Protein AF-0000000076643188 (afdb_homodimer)

Secondary structure (DSSP, 8-state):
-PPPHHHHHHHHHHHHHHHHHHHHHHHHHHHTT--SSGGGHHHHHHHHHHHHHHHHHHH---HHHHHHHHHHHHHHHHHHHHHHHHHHHHHHHHHHHH-TT--TTTTHHHHHTSSS-TTTTHHHHHHHHHHHHHHTT-GGGS----TT-/-PPPHHHHHHHHHHHHHHHHHHHHHHHHHHHTT--SSGGGHHHHHHHHHHHHHHHHHHH---HHHHHHHHHHHHHHHHHHHHHHHHHHHHHHHHHHHH-TT--TTTTHHHHHTSSS-TTTTHHHHHHHHHHHHHHTT-GGGS----TT-

Nearest PDB structures (foldseek):
  7tmt-assembly1_k  TM=3.843E-01  e=5.011E+00  Saccharomyces cerevisiae
  7uwb-assembly1_c  TM=3.356E-01  e=7.401E+00  Citrus x limon
  1ktm-assembly1_A  TM=2.735E-01  e=9.914E+00  Gallus gallus
  9g2t-assembly1_B  TM=2.954E-01  e=7.048E+00  Mycolicibacterium thermoresistibile ATCC 19527
  7tmt-assembly1_k  TM=3.836E-01  e=4.791E+00  Saccharomyces cerevisiae

pLDDT: mean 94.62, std 9.49, range [40.38, 98.94]

Radius of gyration: 21.75 Å; Cα contacts (8 Å, |Δi|>4): 345; chains: 2; bounding box: 55×72×52 Å

Solvent-accessible surface area (backbone atoms only — not comparable to full-atom values): 15402 Å² total; per-residue (Å²): 129,85,78,53,72,68,48,51,48,50,29,39,46,28,17,50,51,20,19,48,44,22,49,50,48,43,52,51,35,57,46,64,61,54,58,84,48,79,76,42,44,50,64,44,54,48,22,54,52,48,22,52,52,26,50,50,49,50,75,50,86,44,48,71,57,50,52,52,45,48,53,51,28,52,51,38,34,52,49,18,55,49,42,26,48,50,24,34,49,54,20,31,52,51,41,40,69,78,35,73,84,54,48,80,72,64,26,47,62,60,9,58,42,31,87,41,61,43,64,61,36,45,56,47,30,50,25,23,53,37,40,46,55,43,54,56,90,35,68,66,71,50,77,76,74,65,85,78,121,129,85,78,53,71,66,50,50,50,50,29,41,46,29,18,50,50,22,19,47,45,23,49,48,48,44,51,50,34,57,46,65,59,53,57,84,48,78,75,43,43,51,65,44,54,49,22,54,52,47,21,53,51,25,53,51,49,50,73,50,86,43,47,70,58,51,53,51,46,50,54,52,28,51,51,39,34,52,48,18,54,50,43,27,48,50,25,33,49,55,20,30,53,51,42,39,69,76,35,74,85,55,50,79,73,64,26,47,62,60,9,58,40,32,86,42,62,42,64,61,35,46,57,46,30,52,26,22,52,37,40,46,55,41,56,56,90,34,68,67,71,52,76,76,74,65,84,77,121

Sequence (298 aa):
MSISSAEQQLRSFLFGVAAFIFIGTVAELYLLEHFEETRQWIPIILSVAGSTLCTAAWWKPNRTLYWGIRWLMGLIALASLYGMYLHFMGNYEFTLEINPSFSATEAIWPAIKGSYPLLAPGILFLGAILALAATYRHPVMKRQEIPGDMSISSAEQQLRSFLFGVAAFIFIGTVAELYLLEHFEETRQWIPIILSVAGSTLCTAAWWKPNRTLYWGIRWLMGLIALASLYGMYLHFMGNYEFTLEINPSFSATEAIWPAIKGSYPLLAPGILFLGAILALAATYRHPVMKRQEIPGD

Structure (mmCIF, N/CA/C/O backbone):
data_AF-0000000076643188-model_v1
#
loop_
_entity.id
_entity.type
_entity.pdbx_description
1 polymer 'Uncharacterized protein'
#
loop_
_atom_site.group_PDB
_atom_site.id
_atom_site.type_symbol
_atom_site.label_atom_id
_atom_site.label_alt_id
_atom_site.label_comp_id
_atom_site.label_asym_id
_atom_site.label_entity_id
_atom_site.label_seq_id
_atom_site.pdbx_PDB_ins_code
_atom_site.Cartn_x
_atom_site.Cartn_y
_atom_site.Cartn_z
_atom_site.occupancy
_atom_site.B_iso_or_equiv
_atom_site.auth_seq_id
_atom_site.auth_comp_id
_atom_site.auth_asym_id
_atom_site.auth_atom_id
_atom_site.pdbx_PDB_model_num
ATOM 1 N N . MET A 1 1 ? 8.781 28.297 13.336 1 60.47 1 MET A N 1
ATOM 2 C CA . MET A 1 1 ? 7.352 28.234 13.617 1 60.47 1 MET A CA 1
ATOM 3 C C . MET A 1 1 ? 6.957 26.844 14.086 1 60.47 1 MET A C 1
ATOM 5 O O . MET A 1 1 ? 7.402 25.844 13.523 1 60.47 1 MET A O 1
ATOM 9 N N . SER A 1 2 ? 6.172 26.672 15.195 1 81.31 2 SER A N 1
ATOM 10 C CA . SER A 1 2 ? 5.781 25.406 15.789 1 81.31 2 SER A CA 1
ATOM 11 C C . SER A 1 2 ? 4.711 24.703 14.961 1 81.31 2 SER A C 1
ATOM 13 O O . SER A 1 2 ? 3.877 25.359 14.336 1 81.31 2 SER A O 1
ATOM 15 N N . ILE A 1 3 ? 4.84 23.438 14.711 1 84.44 3 ILE A N 1
ATOM 16 C CA . ILE A 1 3 ? 3.836 22.672 13.984 1 84.44 3 ILE A CA 1
ATOM 17 C C . ILE A 1 3 ? 2.619 22.438 14.875 1 84.44 3 ILE A C 1
ATOM 19 O O . ILE A 1 3 ? 2.752 22.297 16.094 1 84.44 3 ILE A O 1
ATOM 23 N N . SER A 1 4 ? 1.397 22.469 14.172 1 87.81 4 SER A N 1
ATOM 24 C CA . SER A 1 4 ? 0.168 22.188 14.906 1 87.81 4 SER A CA 1
ATOM 25 C C . SER A 1 4 ? 0.157 20.75 15.445 1 87.81 4 SER A C 1
ATOM 27 O O . SER A 1 4 ? 0.874 19.891 14.938 1 87.81 4 SER A O 1
ATOM 29 N N . SER A 1 5 ? -0.64 20.516 16.484 1 90.44 5 SER A N 1
ATOM 30 C CA . SER A 1 5 ? -0.793 19.172 17.031 1 90.44 5 SER A CA 1
ATOM 31 C C . SER A 1 5 ? -1.285 18.203 15.969 1 90.44 5 SER A C 1
ATOM 33 O O . SER A 1 5 ? -0.818 17.062 15.898 1 90.44 5 SER A O 1
ATOM 35 N N . ALA A 1 6 ? -2.244 18.594 15.109 1 92 6 ALA A N 1
ATOM 36 C CA . ALA A 1 6 ? -2.775 17.734 14.047 1 92 6 ALA A CA 1
ATOM 37 C C . ALA A 1 6 ? -1.692 17.391 13.031 1 92 6 ALA A C 1
ATOM 39 O O . ALA A 1 6 ? -1.597 16.25 12.586 1 92 6 ALA A O 1
ATOM 40 N N . GLU A 1 7 ? -0.961 18.328 12.695 1 93.25 7 GLU A N 1
ATOM 41 C CA . GLU A 1 7 ? 0.123 18.078 11.75 1 93.25 7 GLU A CA 1
ATOM 42 C C . GLU A 1 7 ? 1.134 17.094 12.32 1 93.25 7 GLU A C 1
ATOM 44 O O . GLU A 1 7 ? 1.573 16.172 11.617 1 93.25 7 GLU A O 1
ATOM 49 N N . GLN A 1 8 ? 1.528 17.344 13.547 1 92.62 8 GLN A N 1
ATOM 50 C CA . GLN A 1 8 ? 2.463 16.422 14.195 1 92.62 8 GLN A CA 1
ATOM 51 C C . GLN A 1 8 ? 1.906 15.008 14.242 1 92.62 8 GLN A C 1
ATOM 53 O O . GLN A 1 8 ? 2.631 14.039 13.992 1 92.62 8 GLN A O 1
ATOM 58 N N . GLN A 1 9 ? 0.675 14.859 14.578 1 94.75 9 GLN A N 1
ATOM 59 C CA . GLN A 1 9 ? 0.03 13.547 14.625 1 94.75 9 GLN A CA 1
ATOM 60 C C . GLN A 1 9 ? -0.007 12.898 13.25 1 94.75 9 GLN A C 1
ATOM 62 O O . GLN A 1 9 ? 0.194 11.688 13.117 1 94.75 9 GLN A O 1
ATOM 67 N N . LEU A 1 10 ? -0.282 13.727 12.289 1 96 10 LEU A N 1
ATOM 68 C CA . LEU A 1 10 ? -0.32 13.219 10.93 1 96 10 LEU A CA 1
ATOM 69 C C . LEU A 1 10 ? 1.049 12.695 10.508 1 96 10 LEU A C 1
ATOM 71 O O . LEU A 1 10 ? 1.154 11.594 9.953 1 96 10 LEU A O 1
ATOM 75 N N . ARG A 1 11 ? 2.049 13.406 10.828 1 96.19 11 ARG A N 1
ATOM 76 C CA . ARG A 1 11 ? 3.4 13 10.469 1 96.19 11 ARG A CA 1
ATOM 77 C C . ARG A 1 11 ? 3.809 11.734 11.227 1 96.19 11 ARG A C 1
ATOM 79 O O . ARG A 1 11 ? 4.391 10.82 10.648 1 96.19 11 ARG A O 1
ATOM 86 N N . SER A 1 12 ? 3.533 11.711 12.523 1 95.94 12 SER A N 1
ATOM 87 C CA . SER A 1 12 ? 3.807 10.508 13.312 1 95.94 12 SER A CA 1
ATOM 88 C C . SER A 1 12 ? 3.037 9.305 12.766 1 95.94 12 SER A C 1
ATOM 90 O O . SER A 1 12 ? 3.576 8.203 12.695 1 95.94 12 SER A O 1
ATOM 92 N N . PHE A 1 13 ? 1.836 9.578 12.367 1 97.5 13 PHE A N 1
ATOM 93 C CA . PHE A 1 13 ? 1.006 8.539 11.766 1 97.5 13 PHE A CA 1
ATOM 94 C C . PHE A 1 13 ? 1.645 8.008 10.484 1 97.5 13 PHE A C 1
ATOM 96 O O . PHE A 1 13 ? 1.689 6.797 10.266 1 97.5 13 PHE A O 1
ATOM 103 N N . LEU A 1 14 ? 2.172 8.852 9.68 1 98.19 14 LEU A N 1
ATOM 104 C CA . LEU A 1 14 ? 2.781 8.461 8.414 1 98.19 14 LEU A CA 1
ATOM 105 C C . LEU A 1 14 ? 4.02 7.602 8.656 1 98.19 14 LEU A C 1
ATOM 107 O O . LEU A 1 14 ? 4.23 6.605 7.957 1 98.19 14 LEU A O 1
ATOM 111 N N . PHE A 1 15 ? 4.805 7.973 9.664 1 98.25 15 PHE A N 1
ATOM 112 C CA . PHE A 1 15 ? 5.938 7.125 10.016 1 98.25 15 PHE A CA 1
ATOM 113 C C . PHE A 1 15 ? 5.465 5.75 10.477 1 98.25 15 PHE A C 1
ATOM 115 O O . PHE A 1 15 ? 6.055 4.73 10.117 1 98.25 15 PHE A O 1
ATOM 122 N N . GLY A 1 16 ? 4.453 5.703 11.266 1 98.12 16 GLY A N 1
ATOM 123 C CA . GLY A 1 16 ? 3.9 4.434 11.719 1 98.12 16 GLY A CA 1
ATOM 124 C C . GLY A 1 16 ? 3.398 3.564 10.578 1 98.12 16 GLY A C 1
ATOM 125 O O . GLY A 1 16 ? 3.676 2.365 10.539 1 98.12 16 GLY A O 1
ATOM 126 N N . VAL A 1 17 ? 2.652 4.195 9.664 1 98.69 17 VAL A N 1
ATOM 127 C CA . VAL A 1 17 ? 2.107 3.465 8.523 1 98.69 17 VAL A CA 1
ATOM 128 C C . VAL A 1 17 ? 3.246 2.932 7.656 1 98.69 17 VAL A C 1
ATOM 130 O O . VAL A 1 17 ? 3.221 1.776 7.23 1 98.69 17 VAL A O 1
ATOM 133 N N . ALA A 1 18 ? 4.242 3.781 7.41 1 98.81 18 ALA A N 1
ATOM 134 C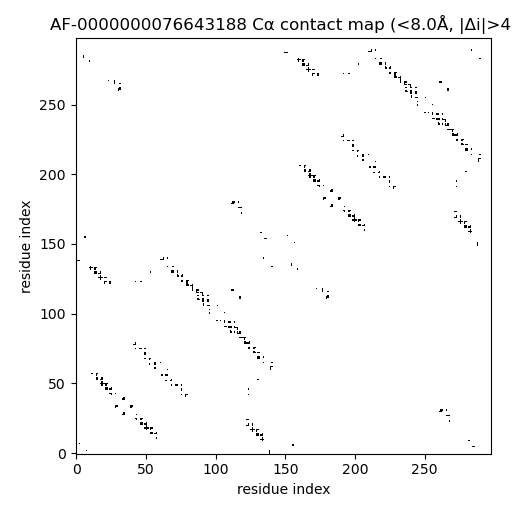 CA . ALA A 1 18 ? 5.387 3.334 6.621 1 98.81 18 ALA A CA 1
ATOM 135 C C . ALA A 1 18 ? 6.078 2.145 7.285 1 98.81 18 ALA A C 1
ATOM 137 O O . ALA A 1 18 ? 6.395 1.155 6.621 1 98.81 18 ALA A O 1
ATOM 138 N N . ALA A 1 19 ? 6.332 2.213 8.594 1 98.69 19 ALA A N 1
ATOM 139 C CA . ALA A 1 19 ? 6.949 1.106 9.312 1 98.69 19 ALA A CA 1
ATOM 140 C C . ALA A 1 19 ? 6.129 -0.172 9.172 1 98.69 19 ALA A C 1
ATOM 142 O O . ALA A 1 19 ? 6.684 -1.248 8.93 1 98.69 19 ALA A O 1
ATOM 143 N N . PHE A 1 20 ? 4.863 -0.037 9.258 1 98.5 20 PHE A N 1
ATOM 144 C CA . PHE A 1 20 ? 3.973 -1.187 9.156 1 98.5 20 PHE A CA 1
ATOM 145 C C . PHE A 1 20 ? 3.994 -1.769 7.75 1 98.5 20 PHE A C 1
ATOM 147 O O . PHE A 1 20 ? 3.957 -2.988 7.578 1 98.5 20 PHE A O 1
ATOM 154 N N . ILE A 1 21 ? 3.977 -0.885 6.746 1 98.81 21 ILE A N 1
ATOM 155 C CA . ILE A 1 21 ? 4.098 -1.335 5.363 1 98.81 21 ILE A CA 1
ATOM 156 C C . ILE A 1 21 ? 5.348 -2.195 5.207 1 98.81 21 ILE A C 1
ATOM 158 O O . ILE A 1 21 ? 5.289 -3.289 4.641 1 98.81 21 ILE A O 1
ATOM 162 N N . PHE A 1 22 ? 6.473 -1.76 5.73 1 98.94 22 PHE A N 1
ATOM 163 C CA . PHE A 1 22 ? 7.734 -2.477 5.59 1 98.94 22 PHE A CA 1
ATOM 164 C C . PHE A 1 22 ? 7.695 -3.797 6.352 1 98.94 22 PHE A C 1
ATOM 166 O O . PHE A 1 22 ? 8.141 -4.828 5.84 1 98.94 22 PHE A O 1
ATOM 173 N N . ILE A 1 23 ? 7.152 -3.801 7.512 1 98.81 23 ILE A N 1
ATOM 174 C CA . ILE A 1 23 ? 7.027 -5.023 8.297 1 98.81 23 ILE A CA 1
ATOM 175 C C . ILE A 1 23 ? 6.105 -6.008 7.578 1 98.81 23 ILE A C 1
ATOM 177 O O . ILE A 1 23 ? 6.426 -7.191 7.453 1 98.81 23 ILE A O 1
ATOM 181 N N . GLY A 1 24 ? 4.949 -5.457 7.129 1 98.12 24 GLY A N 1
ATOM 182 C CA . GLY A 1 24 ? 4.02 -6.297 6.391 1 98.12 24 GLY A CA 1
ATOM 183 C C . GLY A 1 24 ? 4.613 -6.871 5.121 1 98.12 24 GLY A C 1
ATOM 184 O O . GLY A 1 24 ? 4.297 -8 4.734 1 98.12 24 GLY A O 1
ATOM 185 N N . THR A 1 25 ? 5.457 -6.047 4.492 1 98.44 25 THR A N 1
ATOM 186 C CA . THR A 1 25 ? 6.129 -6.527 3.291 1 98.44 25 THR A CA 1
ATOM 187 C C . THR A 1 25 ? 7.027 -7.719 3.611 1 98.44 25 THR A C 1
ATOM 189 O O .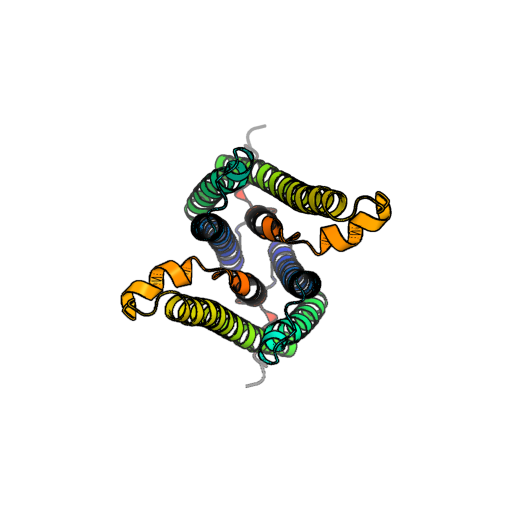 THR A 1 25 ? 6.973 -8.742 2.93 1 98.44 25 THR A O 1
ATOM 192 N N . VAL A 1 26 ? 7.844 -7.648 4.645 1 98.62 26 VAL A N 1
ATOM 193 C CA . VAL A 1 26 ? 8.727 -8.742 5.031 1 98.62 26 VAL A CA 1
ATOM 194 C C . VAL A 1 26 ? 7.898 -9.977 5.375 1 98.62 26 VAL A C 1
ATOM 196 O O . VAL A 1 26 ? 8.227 -11.086 4.953 1 98.62 26 VAL A O 1
ATOM 199 N N . ALA A 1 27 ? 6.824 -9.781 6.125 1 98.06 27 ALA A N 1
ATOM 200 C CA . ALA A 1 27 ? 5.949 -10.891 6.496 1 98.06 27 ALA A CA 1
ATOM 201 C C . ALA A 1 27 ? 5.383 -11.578 5.258 1 98.06 27 ALA A C 1
ATOM 203 O O . ALA A 1 27 ? 5.41 -12.805 5.156 1 98.06 27 ALA A O 1
ATOM 204 N N . GLU A 1 28 ? 4.914 -10.812 4.367 1 97.25 28 GLU A N 1
ATOM 205 C CA . GLU A 1 28 ? 4.32 -11.383 3.164 1 97.25 28 GLU A CA 1
ATOM 206 C C . GLU A 1 28 ? 5.363 -12.117 2.326 1 97.25 28 GLU A C 1
ATOM 208 O O . GLU A 1 28 ? 5.094 -13.188 1.785 1 97.25 28 GLU A O 1
ATOM 213 N N . LEU A 1 29 ? 6.523 -11.539 2.197 1 97.88 29 LEU A N 1
ATOM 214 C CA . LEU A 1 29 ? 7.582 -12.18 1.425 1 97.88 29 LEU A CA 1
ATOM 215 C C . LEU A 1 29 ? 7.996 -13.5 2.061 1 97.88 29 LEU A C 1
ATOM 217 O O . LEU A 1 29 ? 8.273 -14.477 1.356 1 97.88 29 LEU A O 1
ATOM 221 N N . TYR A 1 30 ? 8.055 -13.523 3.344 1 97.12 30 TYR A N 1
ATOM 222 C CA . TYR A 1 30 ? 8.336 -14.758 4.062 1 97.12 30 TYR A CA 1
ATOM 223 C C . TYR A 1 30 ? 7.262 -15.805 3.791 1 97.12 30 TYR A C 1
ATOM 225 O O . TYR A 1 30 ? 7.57 -16.953 3.494 1 97.12 30 TYR A O 1
ATOM 233 N N . LEU A 1 31 ? 5.98 -15.406 3.885 1 96.12 31 LEU A N 1
ATOM 234 C CA . LEU A 1 31 ? 4.867 -16.328 3.688 1 96.12 31 LEU A CA 1
ATOM 235 C C . LEU A 1 31 ? 4.879 -16.891 2.271 1 96.12 31 LEU A C 1
ATOM 237 O O . LEU A 1 31 ? 4.508 -18.047 2.061 1 96.12 31 LEU A O 1
ATOM 241 N N . LEU A 1 32 ? 5.375 -16.094 1.338 1 94.88 32 LEU A N 1
ATOM 242 C CA . LEU A 1 32 ? 5.383 -16.5 -0.062 1 94.88 32 LEU A CA 1
ATOM 243 C C . LEU A 1 32 ? 6.699 -17.188 -0.422 1 94.88 32 LEU A C 1
ATOM 245 O O . LEU A 1 32 ? 6.922 -17.547 -1.58 1 94.88 32 LEU A O 1
ATOM 249 N N . GLU A 1 33 ? 7.609 -17.266 0.57 1 96.12 33 GLU A N 1
ATOM 250 C CA . GLU A 1 33 ? 8.938 -17.844 0.365 1 96.12 33 GLU A CA 1
ATOM 251 C C . GLU A 1 33 ? 9.672 -17.141 -0.77 1 96.12 33 GLU A C 1
ATOM 253 O O . GLU A 1 33 ? 10.312 -17.797 -1.6 1 96.12 33 GLU A O 1
ATOM 258 N N . HIS A 1 34 ? 9.508 -15.859 -0.821 1 95.5 34 HIS A N 1
ATOM 259 C CA . HIS A 1 34 ? 10.109 -15.008 -1.844 1 95.5 34 HIS A CA 1
ATOM 260 C C . HIS A 1 34 ? 11.523 -14.602 -1.457 1 95.5 34 HIS A C 1
ATOM 262 O O . HIS A 1 34 ? 11.812 -13.414 -1.29 1 95.5 34 HIS A O 1
ATOM 268 N N . PHE A 1 35 ? 12.398 -15.609 -1.26 1 96.56 35 PHE A N 1
ATOM 269 C CA . PHE A 1 35 ? 13.773 -15.352 -0.869 1 96.56 35 PHE A CA 1
ATOM 270 C C . PHE A 1 35 ? 14.703 -16.438 -1.405 1 96.56 35 PHE A C 1
ATOM 272 O O . PHE A 1 35 ? 15.797 -16.641 -0.873 1 96.56 35 PHE A O 1
ATOM 279 N N . GLU A 1 36 ? 14.367 -17.109 -2.414 1 96.31 36 GLU A N 1
ATOM 280 C CA . GLU A 1 36 ? 15.125 -18.219 -2.965 1 96.31 36 GLU A CA 1
ATOM 281 C C . GLU A 1 36 ? 16.328 -17.734 -3.768 1 96.31 36 GLU A C 1
ATOM 283 O O . GLU A 1 36 ? 17.375 -18.391 -3.791 1 96.31 36 GLU A O 1
ATOM 288 N N . GLU A 1 37 ? 16.125 -16.594 -4.414 1 96.19 37 GLU A N 1
ATOM 289 C CA . GLU A 1 37 ? 17.203 -16.016 -5.215 1 96.19 37 GLU A CA 1
ATOM 290 C C . GLU A 1 37 ? 17.891 -14.875 -4.477 1 96.19 37 GLU A C 1
ATOM 292 O O . GLU A 1 37 ? 17.266 -14.203 -3.646 1 96.19 37 GLU A O 1
ATOM 297 N N . THR A 1 38 ? 19.109 -14.664 -4.852 1 97.19 38 THR A N 1
ATOM 298 C CA . THR A 1 38 ? 19.938 -13.672 -4.184 1 97.19 38 THR A CA 1
ATOM 299 C C . THR A 1 38 ? 19.312 -12.281 -4.277 1 97.19 38 THR A C 1
ATOM 301 O O . THR A 1 38 ? 19.234 -11.562 -3.281 1 97.19 38 THR A O 1
ATOM 304 N N . ARG A 1 39 ? 18.797 -11.914 -5.449 1 97.62 39 ARG A N 1
ATOM 305 C CA . ARG A 1 39 ? 18.25 -10.578 -5.668 1 97.62 39 ARG A CA 1
ATOM 306 C C . ARG A 1 39 ? 16.969 -10.367 -4.852 1 97.62 39 ARG A C 1
ATOM 308 O O . ARG A 1 39 ? 16.609 -9.234 -4.551 1 97.62 39 ARG A O 1
ATOM 315 N N . GLN A 1 40 ? 16.312 -11.438 -4.418 1 98.38 40 GLN A N 1
ATOM 316 C CA . GLN A 1 40 ? 15.07 -11.359 -3.66 1 98.38 40 GLN A CA 1
ATOM 317 C C . GLN A 1 40 ? 15.336 -10.922 -2.223 1 98.38 40 GLN A C 1
ATOM 319 O O . GLN A 1 40 ? 14.406 -10.539 -1.508 1 98.38 40 GLN A O 1
ATOM 324 N N . TRP A 1 41 ? 16.562 -10.836 -1.825 1 98.56 41 TRP A N 1
ATOM 325 C CA . TRP A 1 41 ? 16.891 -10.391 -0.477 1 98.56 41 TRP A CA 1
ATOM 326 C C . TRP A 1 41 ? 16.938 -8.867 -0.406 1 98.56 41 TRP A C 1
ATOM 328 O O . TRP A 1 41 ? 16.906 -8.289 0.683 1 98.56 41 TRP A O 1
ATOM 338 N N . ILE A 1 42 ? 16.969 -8.195 -1.522 1 98.81 42 ILE A N 1
ATOM 339 C CA . ILE A 1 42 ? 17.047 -6.742 -1.57 1 98.81 42 ILE A CA 1
ATOM 340 C C . ILE A 1 42 ? 15.828 -6.137 -0.878 1 98.81 42 ILE A C 1
ATOM 342 O O . ILE A 1 42 ? 15.969 -5.363 0.072 1 98.81 42 ILE A O 1
ATOM 346 N N . PRO A 1 43 ? 14.594 -6.496 -1.273 1 98.81 43 PRO A N 1
ATOM 347 C CA . PRO A 1 43 ? 13.438 -5.879 -0.619 1 98.81 43 PRO A CA 1
ATOM 348 C C . PRO A 1 43 ? 13.328 -6.25 0.858 1 98.81 43 PRO A C 1
ATOM 350 O O . PRO A 1 43 ? 12.836 -5.457 1.663 1 98.81 43 PRO A O 1
ATOM 353 N N . ILE A 1 44 ? 13.812 -7.379 1.254 1 98.88 44 ILE A N 1
ATOM 354 C CA . ILE A 1 44 ? 13.75 -7.801 2.648 1 98.88 44 ILE A CA 1
ATOM 355 C C . ILE A 1 44 ? 14.68 -6.934 3.49 1 98.88 44 ILE A C 1
ATOM 357 O O . ILE A 1 44 ? 14.258 -6.34 4.488 1 98.88 44 ILE A O 1
ATOM 361 N N . ILE A 1 45 ? 15.898 -6.785 3.035 1 98.94 45 ILE A N 1
ATOM 362 C CA . ILE A 1 45 ? 16.891 -6.016 3.768 1 98.94 45 ILE A CA 1
ATOM 363 C C . ILE A 1 45 ? 16.469 -4.547 3.828 1 98.94 45 ILE A C 1
ATOM 365 O O . ILE A 1 45 ? 16.516 -3.928 4.895 1 98.94 45 ILE A O 1
ATOM 369 N N . LEU A 1 46 ? 16.016 -4.086 2.783 1 98.94 46 LEU A N 1
ATOM 370 C CA . LEU A 1 46 ? 15.625 -2.684 2.727 1 98.94 46 LEU A CA 1
ATOM 371 C C . LEU A 1 46 ? 14.383 -2.436 3.58 1 98.94 46 LEU A C 1
ATOM 373 O O . LEU A 1 46 ? 14.258 -1.378 4.199 1 98.94 46 LEU A O 1
ATOM 377 N N . SER A 1 47 ? 13.5 -3.379 3.592 1 98.94 47 SER A N 1
ATOM 378 C CA . SER A 1 47 ? 12.297 -3.236 4.414 1 98.94 47 SER A CA 1
ATOM 379 C C . SER A 1 47 ? 12.641 -3.258 5.898 1 98.94 47 SER A C 1
ATOM 381 O O . SER A 1 47 ? 12.07 -2.5 6.688 1 98.94 47 SER A O 1
ATOM 383 N N . VAL A 1 48 ? 13.539 -4.145 6.254 1 98.94 48 VAL A N 1
ATOM 384 C CA . VAL A 1 48 ? 13.984 -4.18 7.645 1 98.94 48 VAL A CA 1
ATOM 385 C C . VAL A 1 48 ? 14.625 -2.842 8.016 1 98.94 48 VAL A C 1
ATOM 387 O O . VAL A 1 48 ? 14.289 -2.254 9.047 1 98.94 48 VAL A O 1
ATOM 390 N N . ALA A 1 49 ? 15.461 -2.324 7.207 1 98.88 49 ALA A N 1
ATOM 391 C CA . ALA A 1 49 ? 16.109 -1.034 7.441 1 98.88 49 ALA A CA 1
ATOM 392 C C . ALA A 1 49 ? 15.078 0.094 7.484 1 98.88 49 ALA A C 1
ATOM 394 O O . ALA A 1 49 ? 15.133 0.956 8.367 1 98.88 49 ALA A O 1
ATOM 395 N N . GLY A 1 50 ? 14.133 0.066 6.539 1 98.81 50 GLY A N 1
ATOM 396 C CA . GLY A 1 50 ? 13.102 1.093 6.484 1 98.81 50 GLY A CA 1
ATOM 397 C C . GLY A 1 50 ? 12.219 1.117 7.715 1 98.81 50 GLY A C 1
ATOM 398 O O . GLY A 1 50 ? 11.945 2.184 8.266 1 98.81 50 GLY A O 1
ATOM 399 N N . SER A 1 51 ? 11.797 -0.063 8.102 1 98.81 51 SER A N 1
ATOM 400 C CA . SER A 1 51 ? 10.945 -0.137 9.289 1 98.81 51 SER A CA 1
ATOM 401 C C . SER A 1 51 ? 11.688 0.361 10.523 1 98.81 51 SER A C 1
ATOM 403 O O . SER A 1 51 ? 11.109 1.065 11.359 1 98.81 51 SER A O 1
ATOM 405 N N . THR A 1 52 ? 12.945 0.021 10.656 1 98.19 52 THR A N 1
ATOM 406 C CA . THR A 1 52 ? 13.75 0.426 11.805 1 98.19 52 THR A CA 1
ATOM 407 C C . THR A 1 52 ? 13.898 1.943 11.852 1 98.19 52 THR A C 1
ATOM 409 O O . THR A 1 52 ? 13.648 2.561 12.891 1 98.19 52 THR A O 1
ATOM 412 N N . LEU A 1 53 ? 14.211 2.582 10.75 1 97.94 53 LEU A N 1
ATOM 413 C CA . LEU A 1 53 ? 14.422 4.027 10.719 1 97.94 53 LEU A CA 1
ATOM 414 C C . LEU A 1 53 ? 13.102 4.766 10.938 1 97.94 53 LEU A C 1
ATOM 416 O O . LEU A 1 53 ? 13.07 5.785 11.625 1 97.94 53 LEU A O 1
ATOM 420 N N . CYS A 1 54 ? 12.023 4.27 10.344 1 98 54 CYS A N 1
ATOM 421 C CA . CYS A 1 54 ? 10.727 4.91 10.516 1 98 54 CYS A CA 1
ATOM 422 C C . CYS A 1 54 ? 10.266 4.816 11.969 1 98 54 CYS A C 1
ATOM 424 O O . CYS A 1 54 ? 9.68 5.762 12.5 1 98 54 CYS A O 1
ATOM 426 N N . THR A 1 55 ? 10.547 3.654 12.586 1 97.56 55 THR A N 1
ATOM 427 C CA . THR A 1 55 ? 10.203 3.49 13.992 1 97.56 55 THR A CA 1
ATOM 428 C C . THR A 1 55 ? 11.008 4.449 14.859 1 97.56 55 THR A C 1
ATOM 430 O O . THR A 1 55 ? 10.461 5.082 15.766 1 97.56 55 THR A O 1
ATOM 433 N N . ALA A 1 56 ? 12.266 4.637 14.586 1 95.75 56 ALA A N 1
ATOM 434 C CA . ALA A 1 56 ? 13.102 5.582 15.32 1 95.75 56 ALA A CA 1
ATOM 435 C C . ALA A 1 56 ? 12.594 7.012 15.141 1 95.75 56 ALA A C 1
ATOM 437 O O . ALA A 1 56 ? 12.539 7.781 16.109 1 95.75 56 ALA A O 1
ATOM 438 N N . ALA A 1 57 ? 12.219 7.34 13.914 1 93.81 57 ALA A N 1
ATOM 439 C CA . ALA A 1 57 ? 11.742 8.688 13.609 1 93.81 57 ALA A CA 1
ATOM 440 C C . ALA A 1 57 ? 10.406 8.961 14.289 1 93.81 57 ALA A C 1
ATOM 442 O O . ALA A 1 57 ? 10.102 10.109 14.633 1 93.81 57 ALA A O 1
ATOM 443 N N . TRP A 1 58 ? 9.656 7.875 14.445 1 93.06 58 TRP A N 1
ATOM 444 C CA . TRP A 1 58 ? 8.367 7.984 15.117 1 93.06 58 TRP A CA 1
ATOM 445 C C . TRP A 1 58 ? 8.547 8.469 16.562 1 93.06 58 TRP A C 1
ATOM 447 O O . TRP A 1 58 ? 7.695 9.188 17.094 1 93.06 58 TRP A O 1
ATOM 457 N N . TRP A 1 59 ? 9.68 8.227 17.172 1 90.81 59 TRP A N 1
ATOM 458 C CA . TRP A 1 59 ? 9.898 8.531 18.578 1 90.81 59 TRP A CA 1
ATOM 459 C C . TRP A 1 59 ? 10.484 9.922 18.75 1 90.81 59 TRP A C 1
ATOM 461 O O . TRP A 1 59 ? 10.031 10.695 19.594 1 90.81 59 TRP A O 1
ATOM 471 N N . LYS A 1 60 ? 11.547 10.281 17.984 1 86.06 60 LYS A N 1
ATOM 472 C CA . LYS A 1 60 ? 12.203 11.562 18.203 1 86.06 60 LYS A CA 1
ATOM 473 C C . LYS A 1 60 ? 12.68 12.18 16.891 1 86.06 60 LYS A C 1
ATOM 475 O O . LYS A 1 60 ? 13.656 11.711 16.297 1 86.06 60 LYS A O 1
ATOM 480 N N . PRO A 1 61 ? 12.039 13.273 16.609 1 85.69 61 PRO A N 1
ATOM 481 C CA . PRO A 1 61 ? 12.523 13.977 15.422 1 85.69 61 PRO A CA 1
ATOM 482 C C . PRO A 1 61 ? 13.961 14.477 15.57 1 85.69 61 PRO A C 1
ATOM 484 O O . PRO A 1 61 ? 14.328 15 16.625 1 85.69 61 PRO A O 1
ATOM 487 N N . ASN A 1 62 ? 14.734 14.188 14.672 1 90.25 62 ASN A N 1
ATOM 488 C CA . ASN A 1 62 ? 16.156 14.523 14.594 1 90.25 62 ASN A CA 1
ATOM 489 C C . ASN A 1 62 ? 16.594 14.742 13.148 1 90.25 62 ASN A C 1
ATOM 491 O O . ASN A 1 62 ? 16.25 13.961 12.266 1 90.25 62 ASN A O 1
ATOM 495 N N . ARG A 1 63 ? 17.359 15.828 12.938 1 94 63 ARG A N 1
ATOM 496 C CA . ARG A 1 63 ? 17.75 16.203 11.586 1 94 63 ARG A CA 1
ATOM 497 C C . ARG A 1 63 ? 18.562 15.109 10.922 1 94 63 ARG A C 1
ATOM 499 O O . ARG A 1 63 ? 18.344 14.781 9.758 1 94 63 ARG A O 1
ATOM 506 N N . THR A 1 64 ? 19.562 14.625 11.625 1 94.69 64 THR A N 1
ATOM 507 C CA . THR A 1 64 ? 20.406 13.562 11.078 1 94.69 64 THR A CA 1
ATOM 508 C C . THR A 1 64 ? 19.562 12.336 10.734 1 94.69 64 THR A C 1
ATOM 510 O O . THR A 1 64 ? 19.75 11.727 9.68 1 94.69 64 THR A O 1
ATOM 513 N N . LEU A 1 65 ? 18.672 12.016 11.586 1 95.75 65 LEU A N 1
ATOM 514 C CA . LEU A 1 65 ? 17.766 10.891 11.367 1 95.75 65 LEU A CA 1
ATOM 515 C C . LEU A 1 65 ? 16.906 11.109 10.125 1 95.75 65 LEU A C 1
ATOM 517 O O . LEU A 1 65 ? 16.75 10.211 9.297 1 95.75 65 LEU A O 1
ATOM 521 N N . TYR A 1 66 ? 16.375 12.281 9.875 1 96.88 66 TYR A N 1
ATOM 522 C CA . TYR A 1 66 ? 15.5 12.578 8.742 1 96.88 66 TYR A CA 1
ATOM 523 C C . TYR A 1 66 ? 16.281 12.555 7.43 1 96.88 66 TYR A C 1
ATOM 525 O O . TYR A 1 66 ? 15.75 12.125 6.402 1 96.88 66 TYR A O 1
ATOM 533 N N . TRP A 1 67 ? 17.531 13.016 7.496 1 96.62 67 TRP A N 1
ATOM 534 C CA . TRP A 1 67 ? 18.344 12.883 6.293 1 96.62 67 TRP A CA 1
ATOM 535 C C . TRP A 1 67 ? 18.609 11.414 5.965 1 96.62 67 TRP A C 1
ATOM 537 O O . TRP A 1 67 ? 18.578 11.016 4.797 1 96.62 67 TRP A O 1
ATOM 547 N N . GLY A 1 68 ? 18.922 10.617 6.988 1 97.38 68 GLY A N 1
ATOM 548 C CA . GLY A 1 68 ? 19.047 9.18 6.785 1 97.38 68 GLY A CA 1
ATOM 549 C C . GLY A 1 68 ? 17.797 8.555 6.191 1 97.38 68 GLY A C 1
ATOM 550 O O . GLY A 1 68 ? 17.875 7.727 5.281 1 97.38 68 GLY A O 1
ATOM 551 N N . ILE A 1 69 ? 16.688 8.977 6.664 1 97.88 69 ILE A N 1
ATOM 552 C CA . ILE A 1 69 ? 15.398 8.5 6.164 1 97.88 69 ILE A CA 1
ATOM 553 C C . ILE A 1 69 ? 15.242 8.891 4.695 1 97.88 69 ILE A C 1
ATOM 555 O O . ILE A 1 69 ? 14.883 8.055 3.861 1 97.88 69 ILE A O 1
ATOM 559 N N . ARG A 1 70 ? 15.523 10.07 4.359 1 98.38 70 ARG A N 1
ATOM 560 C CA . ARG A 1 70 ? 15.336 10.539 2.99 1 98.38 70 ARG A CA 1
ATOM 561 C C . ARG A 1 70 ? 16.219 9.758 2.02 1 98.38 70 ARG A C 1
ATOM 563 O O . ARG A 1 70 ? 15.766 9.359 0.944 1 98.38 70 ARG A O 1
ATOM 570 N N . TRP A 1 71 ? 17.453 9.492 2.404 1 98.62 71 TRP A N 1
ATOM 571 C CA . TRP A 1 71 ? 18.359 8.727 1.549 1 98.62 71 TRP A CA 1
ATOM 572 C C . TRP A 1 71 ? 17.906 7.277 1.435 1 98.62 71 TRP A C 1
ATOM 574 O O . TRP A 1 71 ? 17.875 6.715 0.337 1 98.62 71 TRP A O 1
ATOM 584 N N . LEU A 1 72 ? 17.609 6.684 2.541 1 98.88 72 LEU A N 1
ATOM 585 C CA . LEU A 1 72 ? 17.172 5.293 2.514 1 98.88 72 LEU A CA 1
ATOM 586 C C . LEU A 1 72 ? 15.883 5.148 1.716 1 98.88 72 LEU A C 1
ATOM 588 O O . LEU A 1 72 ? 15.719 4.188 0.961 1 98.88 72 LEU A O 1
ATOM 592 N N . MET A 1 73 ? 14.961 6.082 1.864 1 98.94 73 MET A N 1
ATOM 593 C CA . MET A 1 73 ? 13.703 6.008 1.127 1 98.94 73 MET A CA 1
ATOM 594 C C . MET A 1 73 ? 13.938 6.172 -0.37 1 98.94 73 MET A C 1
ATOM 596 O O . MET A 1 73 ? 13.242 5.562 -1.185 1 98.94 73 MET A O 1
ATOM 600 N N . GLY A 1 74 ? 14.891 7.023 -0.714 1 98.88 74 GLY A N 1
ATOM 601 C CA . GLY A 1 74 ? 15.289 7.09 -2.111 1 98.88 74 GLY A CA 1
ATOM 602 C C . GLY A 1 74 ? 15.766 5.758 -2.662 1 98.88 74 GLY A C 1
ATOM 603 O O . GLY A 1 74 ? 15.367 5.355 -3.756 1 98.88 74 GLY A O 1
ATOM 604 N N . LEU A 1 75 ? 16.562 5.098 -1.887 1 98.94 75 LEU A N 1
ATOM 605 C CA . LEU A 1 75 ? 17.078 3.787 -2.275 1 98.94 75 LEU A CA 1
ATOM 606 C C . LEU A 1 75 ? 15.953 2.771 -2.381 1 98.94 75 LEU A C 1
ATOM 608 O O . LEU A 1 75 ? 15.914 1.972 -3.318 1 98.94 75 LEU A O 1
ATOM 612 N N . ILE A 1 76 ? 15.023 2.82 -1.441 1 98.94 76 ILE A N 1
ATOM 613 C CA . ILE A 1 76 ? 13.898 1.892 -1.421 1 98.94 76 ILE A CA 1
ATOM 614 C C . ILE A 1 76 ? 13 2.141 -2.631 1 98.94 76 ILE A C 1
ATOM 616 O O . ILE A 1 76 ? 12.539 1.196 -3.273 1 98.94 76 ILE A O 1
ATOM 620 N N . ALA A 1 77 ? 12.766 3.383 -2.988 1 98.88 77 ALA A N 1
ATOM 621 C CA . ALA A 1 77 ? 11.977 3.703 -4.176 1 98.88 77 ALA A CA 1
ATOM 622 C C . ALA A 1 77 ? 12.633 3.152 -5.438 1 98.88 77 ALA A C 1
ATOM 624 O O . ALA A 1 77 ? 11.969 2.557 -6.285 1 98.88 77 ALA A O 1
ATOM 625 N N . LEU A 1 78 ? 13.938 3.309 -5.555 1 98.81 78 LEU A N 1
ATOM 626 C CA . LEU A 1 78 ? 14.672 2.797 -6.707 1 98.81 78 LEU A CA 1
ATOM 627 C C . LEU A 1 78 ? 14.633 1.273 -6.746 1 98.81 78 LEU A C 1
ATOM 629 O O . LEU A 1 78 ? 14.469 0.679 -7.812 1 98.81 78 LEU A O 1
ATOM 633 N N . ALA A 1 79 ? 14.812 0.671 -5.574 1 98.88 79 ALA A N 1
ATOM 634 C CA . ALA A 1 79 ? 14.742 -0.785 -5.48 1 98.88 79 ALA A CA 1
ATOM 635 C C . ALA A 1 79 ? 13.367 -1.298 -5.887 1 98.88 79 ALA A C 1
ATOM 637 O O . ALA A 1 79 ? 13.242 -2.377 -6.473 1 98.88 79 ALA A O 1
ATOM 638 N N . SER A 1 80 ? 12.359 -0.56 -5.484 1 98.88 80 SER A N 1
ATOM 639 C CA . SER A 1 80 ? 11 -0.931 -5.867 1 98.88 80 SER A CA 1
ATOM 640 C C . SER A 1 80 ? 10.836 -0.939 -7.383 1 98.88 80 SER A C 1
ATOM 642 O O . SER A 1 80 ? 10.258 -1.869 -7.945 1 98.88 80 SER A O 1
ATOM 644 N N . LEU A 1 81 ? 11.305 0.016 -8.125 1 98.62 81 LEU A N 1
ATOM 645 C CA . LEU A 1 81 ? 11.266 0.071 -9.578 1 98.62 81 LEU A CA 1
ATOM 646 C C . LEU A 1 81 ? 12.086 -1.06 -10.188 1 98.62 81 LEU A C 1
ATOM 648 O O . LEU A 1 81 ? 11.68 -1.656 -11.188 1 98.62 81 LEU A O 1
ATOM 652 N N . TYR A 1 82 ? 13.203 -1.322 -9.594 1 98.81 82 TYR A N 1
ATOM 653 C CA . TYR A 1 82 ? 14.023 -2.447 -10.016 1 98.81 82 TYR A CA 1
ATOM 654 C C . TYR A 1 82 ? 13.281 -3.766 -9.852 1 98.81 82 TYR A C 1
ATOM 656 O O . TYR A 1 82 ? 13.352 -4.641 -10.711 1 98.81 82 TYR A O 1
ATOM 664 N N . GLY A 1 83 ? 12.602 -3.887 -8.711 1 98.69 83 GLY A N 1
ATOM 665 C CA . GLY A 1 83 ? 11.781 -5.07 -8.508 1 98.69 83 GLY A CA 1
ATOM 666 C C . GLY A 1 83 ? 10.719 -5.25 -9.578 1 98.69 83 GLY A C 1
ATOM 667 O O . GLY A 1 83 ? 10.492 -6.363 -10.055 1 98.69 83 GLY A O 1
ATOM 668 N N . MET A 1 84 ? 10.031 -4.168 -9.945 1 98.44 84 MET A N 1
ATOM 669 C CA . MET A 1 84 ? 9.039 -4.227 -11.016 1 98.44 84 MET A CA 1
ATOM 670 C C . MET A 1 84 ? 9.688 -4.664 -12.328 1 98.44 84 MET A C 1
ATOM 672 O O . MET A 1 84 ? 9.094 -5.438 -13.086 1 98.44 84 MET A O 1
ATOM 676 N N . TYR A 1 85 ? 10.828 -4.172 -12.578 1 98.62 85 TYR A N 1
ATOM 677 C CA . TYR A 1 85 ? 11.586 -4.559 -13.766 1 98.62 85 TYR A CA 1
ATOM 678 C C . TYR A 1 85 ? 11.891 -6.055 -13.75 1 98.62 85 TYR A C 1
ATOM 680 O O . TYR A 1 85 ? 11.727 -6.738 -14.758 1 98.62 85 TYR A O 1
ATOM 688 N N . LEU A 1 86 ? 12.359 -6.582 -12.633 1 98.5 86 LEU A N 1
ATOM 689 C CA . LEU A 1 86 ? 12.695 -8 -12.523 1 98.5 86 LEU A CA 1
ATOM 690 C C . LEU A 1 86 ? 11.445 -8.859 -12.695 1 98.5 86 LEU A C 1
ATOM 692 O O . LEU A 1 86 ? 11.5 -9.93 -13.305 1 98.5 86 LEU A O 1
ATOM 696 N N . HIS A 1 87 ? 10.375 -8.391 -12.086 1 98.44 87 HIS A N 1
ATOM 697 C CA . HIS A 1 87 ? 9.117 -9.102 -12.266 1 98.44 87 HIS A CA 1
ATOM 698 C C . HIS A 1 87 ? 8.719 -9.156 -13.742 1 98.44 87 HIS A C 1
ATOM 700 O O . HIS A 1 87 ? 8.359 -10.219 -14.25 1 98.44 87 HIS A O 1
ATOM 706 N N . PHE A 1 88 ? 8.766 -8.008 -14.383 1 98.44 88 PHE A N 1
ATOM 707 C CA . PHE A 1 88 ? 8.469 -7.953 -15.812 1 98.44 88 PHE A CA 1
ATOM 708 C C . PHE A 1 88 ? 9.398 -8.875 -16.594 1 98.44 88 PHE A C 1
ATOM 710 O O . PHE A 1 88 ? 8.938 -9.688 -17.406 1 98.44 88 PHE A O 1
ATOM 717 N N . MET A 1 89 ? 10.664 -8.805 -16.391 1 98.25 89 MET A N 1
ATOM 718 C CA . MET A 1 89 ? 11.656 -9.555 -17.156 1 98.25 89 MET A CA 1
ATOM 719 C C . MET A 1 89 ? 11.516 -11.055 -16.906 1 98.25 89 MET A C 1
ATOM 721 O O . MET A 1 89 ? 11.719 -11.859 -17.812 1 98.25 89 MET A O 1
ATOM 725 N N . GLY A 1 90 ? 11.273 -11.352 -15.648 1 97.81 90 GLY A N 1
ATOM 726 C CA . GLY A 1 90 ? 11 -12.75 -15.375 1 97.81 90 GLY A CA 1
ATOM 727 C C . GLY A 1 90 ? 9.836 -13.305 -16.188 1 97.81 90 GLY A C 1
ATOM 728 O O . GLY A 1 90 ? 9.938 -14.391 -16.766 1 97.81 90 GLY A O 1
ATOM 729 N N . ASN A 1 91 ? 8.773 -12.562 -16.25 1 98.25 91 ASN A N 1
ATOM 730 C CA . ASN A 1 91 ? 7.605 -12.945 -17.047 1 98.25 91 ASN A CA 1
ATOM 731 C C . ASN A 1 91 ? 7.91 -12.922 -18.531 1 98.25 91 ASN A C 1
ATOM 733 O O . ASN A 1 91 ? 7.449 -13.789 -19.281 1 98.25 91 ASN A O 1
ATOM 737 N N . TYR A 1 92 ? 8.625 -11.898 -18.953 1 98.5 92 TYR A N 1
ATOM 738 C CA . TYR A 1 92 ? 8.969 -11.695 -20.359 1 98.5 92 TYR A CA 1
ATOM 739 C C . TYR A 1 92 ? 9.781 -12.859 -20.906 1 98.5 92 TYR A C 1
ATOM 741 O O . TYR A 1 92 ? 9.469 -13.414 -21.953 1 98.5 92 TYR A O 1
ATOM 749 N N . GLU A 1 93 ? 10.789 -13.297 -20.203 1 98.06 93 GLU A N 1
ATOM 750 C CA . GLU A 1 93 ? 11.641 -14.422 -20.594 1 98.06 93 GLU A CA 1
ATOM 751 C C . GLU A 1 93 ? 10.844 -15.727 -20.609 1 98.06 93 GLU A C 1
ATOM 753 O O . GLU A 1 93 ? 11.008 -16.531 -21.531 1 98.06 93 GLU A O 1
ATOM 758 N N . PHE A 1 94 ? 10.102 -15.938 -19.641 1 97.38 94 PHE A N 1
ATOM 759 C CA . PHE A 1 94 ? 9.266 -17.125 -19.594 1 97.38 94 PHE A CA 1
ATOM 760 C C . PHE A 1 94 ? 8.32 -17.172 -20.797 1 97.38 94 PHE A C 1
ATOM 762 O O . PHE A 1 94 ? 8.125 -18.219 -21.406 1 97.38 94 PHE A O 1
ATOM 769 N N . THR A 1 95 ? 7.676 -15.953 -21.062 1 98.19 95 THR A N 1
ATOM 770 C CA . THR A 1 95 ? 6.754 -15.852 -22.188 1 98.19 95 THR A CA 1
ATOM 771 C C . THR A 1 95 ? 7.445 -16.25 -23.484 1 98.19 95 THR A C 1
ATOM 773 O O . THR A 1 95 ? 6.879 -17 -24.297 1 98.19 95 THR A O 1
ATOM 776 N N . LEU A 1 96 ? 8.625 -15.82 -23.688 1 98.12 96 LEU A N 1
ATOM 777 C CA . LEU A 1 96 ? 9.367 -16.141 -24.891 1 98.12 96 LEU A CA 1
ATOM 778 C C . LEU A 1 96 ? 9.766 -17.625 -24.906 1 98.12 96 LEU A C 1
ATOM 780 O O . LEU A 1 96 ? 9.82 -18.234 -25.984 1 98.12 96 LEU A O 1
ATOM 784 N N . GLU A 1 97 ? 10.023 -18.156 -23.844 1 98.12 97 GLU A N 1
ATOM 785 C CA . GLU A 1 97 ? 10.383 -19.578 -23.734 1 98.12 97 GLU A CA 1
ATOM 786 C C . GLU A 1 97 ? 9.227 -20.469 -24.172 1 98.12 97 GLU A C 1
ATOM 788 O O . GLU A 1 97 ? 9.438 -21.453 -24.891 1 98.12 97 GLU A O 1
ATOM 793 N N . ILE A 1 98 ? 8.039 -20.078 -23.828 1 97.88 98 ILE A N 1
ATOM 794 C CA . ILE A 1 98 ? 6.914 -20.969 -24.094 1 97.88 98 ILE A CA 1
ATOM 795 C C . ILE A 1 98 ? 6.258 -20.594 -25.422 1 97.88 98 ILE A C 1
ATOM 797 O O . ILE A 1 98 ? 5.426 -21.328 -25.953 1 97.88 98 ILE A O 1
ATOM 801 N N . ASN A 1 99 ? 6.547 -19.406 -25.906 1 97.75 99 ASN A N 1
ATOM 802 C CA . ASN A 1 99 ? 6.102 -18.922 -27.219 1 97.75 99 ASN A CA 1
ATOM 803 C C . ASN A 1 99 ? 7.277 -18.484 -28.078 1 97.75 99 ASN A C 1
ATOM 805 O O . ASN A 1 99 ? 7.445 -17.297 -28.359 1 97.75 99 ASN A O 1
ATOM 809 N N . PRO A 1 100 ? 7.965 -19.422 -28.656 1 96.88 100 PRO A N 1
ATOM 810 C CA . PRO A 1 100 ? 9.203 -19.109 -29.359 1 96.88 100 PRO A CA 1
ATOM 811 C C . PRO A 1 100 ? 8.961 -18.312 -30.656 1 96.88 100 PRO A C 1
ATOM 813 O O . PRO A 1 100 ? 9.891 -17.688 -31.172 1 96.88 100 PRO A O 1
ATOM 816 N N . SER A 1 101 ? 7.828 -18.266 -31.188 1 97.81 101 SER A N 1
ATOM 817 C CA . SER A 1 101 ? 7.535 -17.547 -32.438 1 97.81 101 SER A CA 1
ATOM 818 C C . SER A 1 101 ? 7.211 -16.078 -32.156 1 97.81 101 SER A C 1
ATOM 820 O O . SER A 1 101 ? 7.125 -15.281 -33.094 1 97.81 101 SER A O 1
ATOM 822 N N . PHE A 1 102 ? 6.934 -15.734 -30.875 1 97.81 102 PHE A N 1
ATOM 823 C CA . PHE A 1 102 ? 6.617 -14.359 -30.516 1 97.81 102 PHE A CA 1
ATOM 824 C C . PHE A 1 102 ? 7.773 -13.43 -30.859 1 97.81 102 PHE A C 1
ATOM 826 O O . PHE A 1 102 ? 8.938 -13.766 -30.641 1 97.81 102 PHE A O 1
ATOM 833 N N . SER A 1 103 ? 7.441 -12.305 -31.359 1 98.25 103 SER A N 1
ATOM 834 C CA . SER A 1 103 ? 8.398 -11.203 -31.391 1 98.25 103 SER A CA 1
ATOM 835 C C . SER A 1 103 ? 8.578 -10.602 -30 1 98.25 103 SER A C 1
ATOM 837 O O . SER A 1 103 ? 7.809 -10.898 -29.078 1 98.25 103 SER A O 1
ATOM 839 N N . ALA A 1 104 ? 9.586 -9.82 -29.906 1 97.25 104 ALA A N 1
ATOM 840 C CA . ALA A 1 104 ? 9.828 -9.109 -28.656 1 97.25 104 ALA A CA 1
ATOM 841 C C . ALA A 1 104 ? 8.602 -8.297 -28.234 1 97.25 104 ALA A C 1
ATOM 843 O O . ALA A 1 104 ? 8.227 -8.273 -27.062 1 97.25 104 ALA A O 1
ATOM 844 N N . THR A 1 105 ? 7.922 -7.699 -29.156 1 98.38 105 THR A N 1
ATOM 845 C CA . THR A 1 105 ? 6.766 -6.852 -28.891 1 98.38 105 THR A CA 1
ATOM 846 C C . THR A 1 105 ? 5.551 -7.695 -28.516 1 98.38 105 THR A C 1
ATOM 848 O O . THR A 1 105 ? 4.77 -7.32 -27.641 1 98.38 105 THR A O 1
ATOM 851 N N . GLU A 1 106 ? 5.434 -8.812 -29.094 1 98.38 106 GLU A N 1
ATOM 852 C CA . GLU A 1 106 ? 4.305 -9.703 -28.812 1 98.38 106 GLU A CA 1
ATOM 853 C C . GLU A 1 106 ? 4.363 -10.258 -27.406 1 98.38 106 GLU A C 1
ATOM 855 O O . GLU A 1 106 ? 3.326 -10.547 -26.797 1 98.38 106 GLU A O 1
ATOM 860 N N . ALA A 1 107 ? 5.551 -10.281 -26.875 1 98.38 107 ALA A N 1
ATOM 861 C CA . ALA A 1 107 ? 5.758 -10.883 -25.562 1 98.38 107 ALA A CA 1
ATOM 862 C C . ALA A 1 107 ? 5.453 -9.883 -24.453 1 98.38 107 ALA A C 1
ATOM 864 O O . ALA A 1 107 ? 5.309 -10.266 -23.297 1 98.38 107 ALA A O 1
ATOM 865 N N . ILE A 1 108 ? 5.266 -8.656 -24.734 1 98.5 108 ILE A N 1
ATOM 866 C CA . ILE A 1 108 ? 5.188 -7.602 -23.734 1 98.5 108 ILE A CA 1
ATOM 867 C C . ILE A 1 108 ? 3.883 -7.738 -22.953 1 98.5 108 ILE A C 1
ATOM 869 O O . ILE A 1 108 ? 3.896 -7.797 -21.719 1 98.5 108 ILE A O 1
ATOM 873 N N . TRP A 1 109 ? 2.77 -7.863 -23.594 1 97.94 109 TRP A N 1
ATOM 874 C CA . TRP A 1 109 ? 1.483 -7.871 -22.906 1 97.94 109 TRP A CA 1
ATOM 875 C C . TRP A 1 109 ? 1.32 -9.133 -22.062 1 97.94 109 TRP A C 1
ATOM 877 O O . TRP A 1 109 ? 0.958 -9.07 -20.891 1 97.94 109 TRP A O 1
ATOM 887 N N . PRO A 1 110 ? 1.62 -10.297 -22.656 1 97.62 110 PRO A N 1
ATOM 888 C CA . PRO A 1 110 ? 1.582 -11.5 -21.812 1 97.62 110 PRO A CA 1
ATOM 889 C C . PRO A 1 110 ? 2.527 -11.406 -20.609 1 97.62 110 PRO A C 1
ATOM 891 O O . PRO A 1 110 ? 2.219 -11.93 -19.531 1 97.62 110 PRO A O 1
ATOM 894 N N . ALA A 1 111 ? 3.627 -10.758 -20.812 1 98 111 ALA A N 1
ATOM 895 C CA . ALA A 1 111 ? 4.578 -10.602 -19.703 1 98 111 ALA A CA 1
ATOM 896 C C . ALA A 1 111 ? 4.004 -9.711 -18.609 1 98 111 ALA A C 1
ATOM 898 O O . ALA A 1 111 ? 4.203 -9.984 -17.422 1 98 111 ALA A O 1
ATOM 899 N N . ILE A 1 112 ? 3.295 -8.727 -19 1 98.06 112 ILE A N 1
ATOM 900 C CA . ILE A 1 112 ? 2.686 -7.805 -18.047 1 98.06 112 ILE A CA 1
ATOM 901 C C . ILE A 1 112 ? 1.627 -8.539 -17.219 1 98.06 112 ILE A C 1
ATOM 903 O O . ILE A 1 112 ? 1.471 -8.281 -16.031 1 98.06 112 ILE A O 1
ATOM 907 N N . LYS A 1 113 ? 1.023 -9.492 -17.812 1 97.06 113 LYS A N 1
ATOM 908 C CA . LYS A 1 113 ? -0.048 -10.25 -17.188 1 97.06 113 LYS A CA 1
ATOM 909 C C . LYS A 1 113 ? 0.482 -11.547 -16.578 1 97.06 113 LYS A C 1
ATOM 911 O O . LYS A 1 113 ? -0.297 -12.414 -16.172 1 97.06 113 LYS A O 1
ATOM 916 N N . GLY A 1 114 ? 1.741 -11.703 -16.562 1 95.69 114 GLY A N 1
ATOM 917 C CA . GLY A 1 114 ? 2.352 -12.961 -16.188 1 95.69 114 GLY A CA 1
ATOM 918 C C . GLY A 1 114 ? 2.219 -13.266 -14.703 1 95.69 114 GLY A C 1
ATOM 919 O O . GLY A 1 114 ? 1.505 -12.562 -13.984 1 95.69 114 GLY A O 1
ATOM 920 N N . SER A 1 115 ? 2.9 -14.305 -14.234 1 93 115 SER A N 1
ATOM 921 C CA . SER A 1 115 ? 2.734 -14.867 -12.891 1 93 115 SER A CA 1
ATOM 922 C C . SER A 1 115 ? 3.396 -13.984 -11.836 1 93 115 SER A C 1
ATOM 924 O O . SER A 1 115 ? 2.982 -13.977 -10.68 1 93 115 SER A O 1
ATOM 926 N N . TYR A 1 116 ? 4.449 -13.336 -12.195 1 95.06 116 TYR A N 1
ATOM 927 C CA . TYR A 1 116 ? 5.035 -12.375 -11.266 1 95.06 116 TYR A CA 1
ATOM 928 C C . TYR A 1 116 ? 4.219 -11.086 -11.227 1 95.06 116 TYR A C 1
ATOM 930 O O . TYR A 1 116 ? 4.121 -10.375 -12.234 1 95.06 116 TYR A O 1
ATOM 938 N N . PRO A 1 117 ? 3.588 -10.812 -10.062 1 95 117 PRO A N 1
ATOM 939 C CA . PRO A 1 117 ? 2.744 -9.617 -10.023 1 95 117 PRO A CA 1
ATOM 940 C C . PRO A 1 117 ? 3.531 -8.336 -10.266 1 95 117 PRO A C 1
ATOM 942 O O . PRO A 1 117 ? 4.387 -7.969 -9.453 1 95 117 PRO A O 1
ATOM 945 N N . LEU A 1 118 ? 3.16 -7.672 -11.305 1 96.88 118 LEU A N 1
ATOM 946 C CA . LEU A 1 118 ? 3.967 -6.57 -11.82 1 96.88 118 LEU A CA 1
ATOM 947 C C . LEU A 1 118 ? 4.07 -5.445 -10.789 1 96.88 118 LEU A C 1
ATOM 949 O O . LEU A 1 118 ? 5.148 -4.891 -10.578 1 96.88 118 LEU A O 1
ATOM 953 N N . LEU A 1 119 ? 2.959 -5.164 -10.125 1 97.31 119 LEU A N 1
ATOM 954 C CA . LEU A 1 119 ? 2.928 -3.961 -9.297 1 97.31 119 LEU A CA 1
ATOM 955 C C . LEU A 1 119 ? 3.203 -4.301 -7.836 1 97.31 119 LEU A C 1
ATOM 957 O O . LEU A 1 119 ? 3.281 -3.406 -6.988 1 97.31 119 LEU A O 1
ATOM 961 N N . ALA A 1 120 ? 3.463 -5.539 -7.523 1 96.81 120 ALA A N 1
ATOM 962 C CA . ALA A 1 120 ? 3.666 -5.98 -6.148 1 96.81 120 ALA A CA 1
ATOM 963 C C . ALA A 1 120 ? 4.797 -5.199 -5.48 1 96.81 120 ALA A C 1
ATOM 965 O O . ALA A 1 120 ? 4.641 -4.715 -4.359 1 96.81 120 ALA A O 1
ATOM 966 N N . PRO A 1 121 ? 5.957 -4.941 -6.137 1 98.25 121 PRO A N 1
ATOM 967 C CA . PRO A 1 121 ? 7.043 -4.191 -5.5 1 98.25 121 PRO A CA 1
ATOM 968 C C . PRO A 1 121 ? 6.652 -2.754 -5.164 1 98.25 121 PRO A C 1
ATOM 970 O O . PRO A 1 121 ? 7.32 -2.098 -4.363 1 98.25 121 PRO A O 1
ATOM 973 N N . GLY A 1 122 ? 5.586 -2.336 -5.762 1 98.19 122 GLY A N 1
ATOM 974 C CA . GLY A 1 122 ? 5.133 -0.97 -5.543 1 98.19 122 GLY A CA 1
ATOM 975 C C . GLY A 1 122 ? 4.793 -0.679 -4.094 1 98.19 122 GLY A C 1
ATOM 976 O O . GLY A 1 122 ? 4.754 0.481 -3.68 1 98.19 122 GLY A O 1
ATOM 977 N N . ILE A 1 123 ? 4.543 -1.686 -3.322 1 98.56 123 ILE A N 1
ATOM 978 C CA . ILE A 1 123 ? 4.238 -1.491 -1.909 1 98.56 123 ILE A CA 1
ATOM 979 C C . ILE A 1 123 ? 5.422 -0.823 -1.212 1 98.56 123 ILE A C 1
ATOM 981 O O . ILE A 1 123 ? 5.234 -0.009 -0.304 1 98.56 123 ILE A O 1
ATOM 985 N N . LEU A 1 124 ? 6.633 -1.152 -1.668 1 98.88 124 LEU A N 1
ATOM 986 C CA . LEU A 1 124 ? 7.816 -0.525 -1.086 1 98.88 124 LEU A CA 1
ATOM 987 C C . LEU A 1 124 ? 7.895 0.948 -1.472 1 98.88 124 LEU A C 1
ATOM 989 O O . LEU A 1 124 ? 8.297 1.786 -0.66 1 98.88 124 LEU A O 1
ATOM 993 N N . PHE A 1 125 ? 7.559 1.261 -2.693 1 98.88 125 PHE A N 1
ATOM 994 C CA . PHE A 1 125 ? 7.508 2.648 -3.141 1 98.88 125 PHE A CA 1
ATOM 995 C C . PHE A 1 125 ? 6.527 3.453 -2.295 1 98.88 125 PHE A C 1
ATOM 997 O O . PHE A 1 125 ? 6.828 4.574 -1.886 1 98.88 125 PHE A O 1
ATOM 1004 N N . LEU A 1 126 ? 5.402 2.857 -2.064 1 98.81 126 LEU A N 1
ATOM 1005 C CA . LEU A 1 126 ? 4.387 3.504 -1.243 1 98.81 126 LEU A CA 1
ATOM 1006 C C . LEU A 1 126 ? 4.922 3.799 0.153 1 98.81 126 LEU A C 1
ATOM 1008 O O . LEU A 1 126 ? 4.766 4.91 0.66 1 98.81 126 LEU A O 1
ATOM 1012 N N . GLY A 1 127 ? 5.57 2.82 0.783 1 98.88 127 GLY A N 1
ATOM 1013 C CA . GLY A 1 127 ? 6.184 3.072 2.078 1 98.88 127 GLY A CA 1
ATOM 1014 C C . GLY A 1 127 ? 7.195 4.203 2.051 1 98.88 127 GLY A C 1
ATOM 1015 O O . GLY A 1 127 ? 7.223 5.039 2.953 1 98.88 127 GLY A O 1
ATOM 1016 N N . ALA A 1 128 ? 7.953 4.227 0.996 1 98.94 128 ALA A N 1
ATOM 1017 C CA . ALA A 1 128 ? 9.008 5.23 0.858 1 98.94 128 ALA A CA 1
ATOM 1018 C C . ALA A 1 128 ? 8.414 6.633 0.738 1 98.94 128 ALA A C 1
ATOM 1020 O O . ALA A 1 128 ? 8.844 7.559 1.431 1 98.94 128 ALA A O 1
ATOM 1021 N N . ILE A 1 129 ? 7.406 6.766 -0.067 1 98.81 129 ILE A N 1
ATOM 1022 C CA . ILE A 1 129 ? 6.902 8.109 -0.318 1 98.81 129 ILE A CA 1
ATOM 1023 C C . ILE A 1 129 ? 6.141 8.617 0.907 1 98.81 129 ILE A C 1
ATOM 1025 O O . ILE A 1 129 ? 6.145 9.812 1.197 1 98.81 129 ILE A O 1
ATOM 1029 N N . LEU A 1 130 ? 5.516 7.766 1.663 1 98.81 130 LEU A N 1
ATOM 1030 C CA . LEU A 1 130 ? 4.84 8.188 2.885 1 98.81 130 LEU A CA 1
ATOM 1031 C C . LEU A 1 130 ? 5.848 8.648 3.934 1 98.81 130 LEU A C 1
ATOM 1033 O O . LEU A 1 130 ? 5.617 9.641 4.625 1 98.81 130 LEU A O 1
ATOM 1037 N N . ALA A 1 131 ? 6.934 7.895 4.039 1 98.75 131 ALA A N 1
ATOM 1038 C CA . ALA A 1 131 ? 7.98 8.312 4.969 1 98.75 131 ALA A CA 1
ATOM 1039 C C . ALA A 1 131 ? 8.594 9.641 4.543 1 98.75 131 ALA A C 1
ATOM 1041 O O . ALA A 1 131 ? 8.867 10.5 5.383 1 98.75 131 ALA A O 1
ATOM 1042 N N . LEU A 1 132 ? 8.805 9.852 3.297 1 98.62 132 LEU A N 1
ATOM 1043 C CA . LEU A 1 132 ? 9.312 11.125 2.785 1 98.62 132 LEU A CA 1
ATOM 1044 C C . LEU A 1 132 ? 8.328 12.258 3.066 1 98.62 132 LEU A C 1
ATOM 1046 O O . LEU A 1 132 ? 8.734 13.352 3.449 1 98.62 132 LEU A O 1
ATOM 1050 N N . ALA A 1 133 ? 7.086 11.922 2.916 1 98.25 133 ALA A N 1
ATOM 1051 C CA . ALA A 1 133 ? 6.055 12.922 3.193 1 98.25 133 ALA A CA 1
ATOM 1052 C C . ALA A 1 133 ? 6.09 13.352 4.656 1 98.25 133 ALA A C 1
ATOM 1054 O O . ALA A 1 133 ? 5.863 14.523 4.973 1 98.25 133 ALA A O 1
ATOM 1055 N N . ALA A 1 134 ? 6.367 12.445 5.512 1 97.12 134 ALA A N 1
ATOM 1056 C CA . ALA A 1 134 ? 6.414 12.734 6.941 1 97.12 134 ALA A CA 1
ATOM 1057 C C . ALA A 1 134 ? 7.527 13.727 7.266 1 97.12 134 ALA A C 1
ATOM 1059 O O . ALA A 1 134 ? 7.465 14.438 8.273 1 97.12 134 ALA A O 1
ATOM 1060 N N . THR A 1 135 ? 8.516 13.82 6.41 1 96.38 135 THR A N 1
ATOM 1061 C CA . THR A 1 135 ? 9.648 14.703 6.676 1 96.38 135 THR A CA 1
ATOM 1062 C C . THR A 1 135 ? 9.531 15.984 5.863 1 96.38 135 THR A C 1
ATOM 1064 O O . THR A 1 135 ? 10.336 16.906 6.02 1 96.38 135 THR A O 1
ATOM 1067 N N . TYR A 1 136 ? 8.539 15.992 5.035 1 94.88 136 TYR A N 1
ATOM 1068 C CA . TYR A 1 136 ? 8.383 17.078 4.082 1 94.88 136 TYR A CA 1
ATOM 1069 C C . TYR A 1 136 ? 8.219 18.422 4.801 1 94.88 136 TYR A C 1
ATOM 1071 O O . TYR A 1 136 ? 7.332 18.562 5.645 1 94.88 136 TYR A O 1
ATOM 1079 N N . ARG A 1 137 ? 9.094 19.438 4.633 1 93.88 137 ARG A N 1
ATOM 1080 C CA . ARG A 1 137 ? 9.094 20.781 5.195 1 93.88 137 ARG A CA 1
ATOM 1081 C C . ARG A 1 137 ? 8.961 20.75 6.715 1 93.88 137 ARG A C 1
ATOM 1083 O O . ARG A 1 137 ? 8.312 21.609 7.312 1 93.88 137 ARG A O 1
ATOM 1090 N N . HIS A 1 138 ? 9.484 19.734 7.246 1 93 138 HIS A N 1
ATOM 1091 C CA . HIS A 1 138 ? 9.5 19.641 8.703 1 93 138 HIS A CA 1
ATOM 1092 C C . HIS A 1 138 ? 10.445 20.656 9.312 1 93 138 HIS A C 1
ATOM 1094 O O . HIS A 1 138 ? 11.555 20.875 8.805 1 93 138 HIS A O 1
ATOM 1100 N N . PRO A 1 139 ? 10.117 21.266 10.398 1 90.44 139 PRO A N 1
ATOM 1101 C CA . PRO A 1 139 ? 10.922 22.344 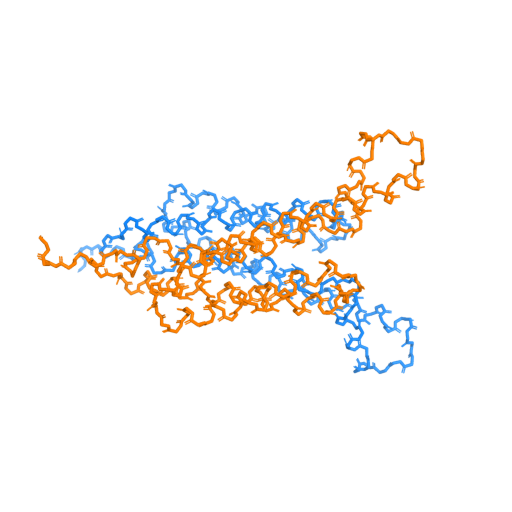10.992 1 90.44 139 PRO A CA 1
ATOM 1102 C C . PRO A 1 139 ? 12.312 21.875 11.43 1 90.44 139 PRO A C 1
ATOM 1104 O O . PRO A 1 139 ? 13.266 22.656 11.422 1 90.44 139 PR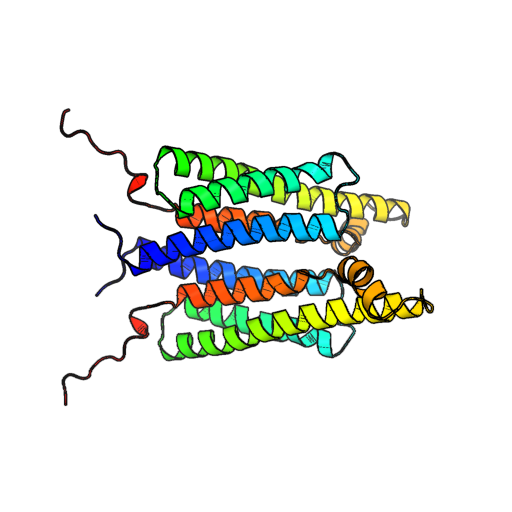O A O 1
ATOM 1107 N N . VAL A 1 140 ? 12.438 20.625 11.703 1 90.38 140 VAL A N 1
ATOM 1108 C CA . VAL A 1 140 ? 13.711 20.094 12.188 1 90.38 140 VAL A CA 1
ATOM 1109 C C . VAL A 1 140 ? 14.742 20.125 11.062 1 90.38 140 VAL A C 1
ATOM 1111 O O . VAL A 1 140 ? 15.945 20.094 11.32 1 90.38 140 VAL A O 1
ATOM 1114 N N . MET A 1 141 ? 14.242 20.156 9.875 1 90.88 141 MET A N 1
ATOM 1115 C CA . MET A 1 141 ? 15.125 20.109 8.711 1 90.88 141 MET A CA 1
ATOM 1116 C C . MET A 1 141 ? 15.672 21.5 8.391 1 90.88 141 MET A C 1
ATOM 1118 O O . MET A 1 141 ? 16.578 21.641 7.562 1 90.88 141 MET A O 1
ATOM 1122 N N . LYS A 1 142 ? 15.125 22.531 9.055 1 87.19 142 LYS A N 1
ATOM 1123 C CA . LYS A 1 142 ? 15.609 23.891 8.836 1 87.19 142 LYS A CA 1
ATOM 1124 C C . LYS A 1 142 ? 16.891 24.141 9.609 1 87.19 142 LYS A C 1
ATOM 1126 O O . LYS A 1 142 ? 17.047 23.688 10.742 1 87.19 142 LYS A O 1
ATOM 1131 N N . ARG A 1 143 ? 17.891 24.562 8.867 1 75.25 143 ARG A N 1
ATOM 1132 C CA . ARG A 1 143 ? 19.172 24.891 9.484 1 75.25 143 ARG A CA 1
ATOM 1133 C C . ARG A 1 143 ? 19.016 25.969 10.547 1 75.25 143 ARG A C 1
ATOM 1135 O O . ARG A 1 143 ? 18.312 26.969 10.328 1 75.25 143 ARG A O 1
ATOM 1142 N N . GLN A 1 144 ? 19.203 25.609 11.75 1 63.44 144 GLN A N 1
ATOM 1143 C CA . GLN A 1 144 ? 19.203 26.609 12.82 1 63.44 144 GLN A CA 1
ATOM 1144 C C . GLN A 1 144 ? 20.203 27.734 12.531 1 63.44 144 GLN A C 1
ATOM 1146 O O . GLN A 1 144 ? 21.375 27.469 12.242 1 63.44 144 GLN A O 1
ATOM 1151 N N . GLU A 1 145 ? 19.766 28.719 11.898 1 57.5 145 GLU A N 1
ATOM 1152 C CA . GLU A 1 145 ? 20.641 29.875 11.781 1 57.5 145 GLU A CA 1
ATOM 1153 C C . GLU A 1 145 ? 21.234 30.266 13.125 1 57.5 145 GLU A C 1
ATOM 1155 O O . GLU A 1 145 ? 20.531 30.312 14.133 1 57.5 145 GLU A O 1
ATOM 1160 N N . ILE A 1 146 ? 22.484 29.891 13.469 1 58.19 146 ILE A N 1
ATOM 1161 C CA . ILE A 1 146 ? 23.188 30.547 14.57 1 58.19 146 ILE A CA 1
ATOM 1162 C C . ILE A 1 146 ? 23.109 32.062 14.422 1 58.19 146 ILE A C 1
ATOM 1164 O O . ILE A 1 146 ? 23.406 32.594 13.359 1 58.19 146 ILE A O 1
ATOM 1168 N N . PRO A 1 147 ? 22.438 32.656 15.344 1 58.72 147 PRO A N 1
ATOM 1169 C CA . PRO A 1 147 ? 22.484 34.125 15.273 1 58.72 147 PRO A CA 1
ATOM 1170 C C . PRO A 1 147 ? 23.906 34.656 15.094 1 58.72 147 PRO A C 1
ATOM 1172 O O . PRO A 1 147 ? 24.094 35.875 14.992 1 58.72 147 PRO A O 1
ATOM 1175 N N . GLY A 1 148 ? 24.859 33.875 15.242 1 51.41 148 GLY A N 1
ATOM 1176 C CA . GLY A 1 148 ? 26.156 34.5 15.414 1 51.41 148 GLY A CA 1
ATOM 1177 C C . GLY A 1 148 ? 26.656 35.156 14.141 1 51.41 148 GLY A C 1
ATOM 1178 O O . GLY A 1 148 ? 27.625 35.938 14.18 1 51.41 148 GLY A O 1
ATOM 1179 N N . ASP A 1 149 ? 26.422 34.781 12.82 1 40.38 149 ASP A N 1
ATOM 1180 C CA . ASP A 1 149 ? 27.234 35.562 11.875 1 40.38 149 ASP A CA 1
ATOM 1181 C C . ASP A 1 149 ? 26.547 36.844 11.484 1 40.38 149 ASP A C 1
ATOM 1183 O O . ASP A 1 149 ? 25.312 36.906 11.367 1 40.38 149 ASP A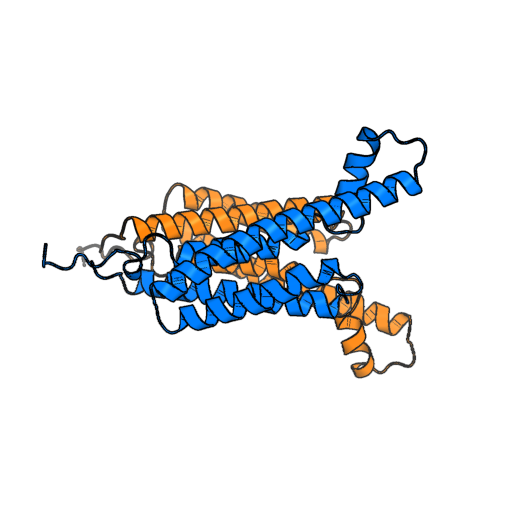 O 1
ATOM 1187 N N . MET B 1 1 ? -9.328 27.891 13.289 1 60.56 1 MET B N 1
ATOM 1188 C CA . MET B 1 1 ? -7.906 28.109 13.07 1 60.56 1 MET B CA 1
ATOM 1189 C C . MET B 1 1 ? -7.492 27.641 11.68 1 60.56 1 MET B C 1
ATOM 1191 O O . MET B 1 1 ? -7.906 26.578 11.227 1 60.56 1 MET B O 1
ATOM 1195 N N . SER B 1 2 ? -6.73 28.438 10.891 1 81.19 2 SER B N 1
ATOM 1196 C CA . SER B 1 2 ? -6.332 28.141 9.523 1 81.19 2 SER B CA 1
ATOM 1197 C C . SER B 1 2 ? -5.238 27.078 9.484 1 81.19 2 SER B C 1
ATOM 1199 O O . SER B 1 2 ? -4.41 27 10.391 1 81.19 2 SER B O 1
ATOM 1201 N N . ILE B 1 3 ? -5.336 26.109 8.625 1 83.88 3 ILE B N 1
ATOM 1202 C CA . ILE B 1 3 ? -4.312 25.078 8.461 1 83.88 3 ILE B CA 1
ATOM 1203 C C . ILE B 1 3 ? -3.102 25.672 7.738 1 83.88 3 ILE B C 1
ATOM 1205 O O . ILE B 1 3 ? -3.25 26.547 6.875 1 83.88 3 ILE B O 1
ATOM 1209 N N . SER B 1 4 ? -1.874 25.172 8.203 1 87.5 4 SER B N 1
ATOM 1210 C CA . SER B 1 4 ? -0.651 25.609 7.539 1 87.5 4 SER B CA 1
ATOM 1211 C C . SER B 1 4 ? -0.6 25.125 6.098 1 87.5 4 SER B C 1
ATOM 1213 O O . SER B 1 4 ? -1.277 24.156 5.742 1 87.5 4 SER B O 1
ATOM 1215 N N . SER B 1 5 ? 0.175 25.828 5.277 1 90.25 5 SER B N 1
ATOM 1216 C CA . SER B 1 5 ? 0.366 25.406 3.895 1 90.25 5 SER B CA 1
ATOM 1217 C C . SER B 1 5 ? 0.91 23.984 3.826 1 90.25 5 SER B C 1
ATOM 1219 O O . SER B 1 5 ? 0.483 23.188 2.986 1 90.25 5 SER B O 1
ATOM 1221 N N . ALA B 1 6 ? 1.873 23.578 4.68 1 91.81 6 ALA B N 1
ATOM 1222 C CA . ALA B 1 6 ? 2.453 22.234 4.707 1 91.81 6 ALA B CA 1
ATOM 1223 C C . ALA B 1 6 ? 1.4 21.188 5.07 1 91.81 6 ALA B C 1
ATOM 1225 O O . ALA B 1 6 ? 1.354 20.109 4.469 1 91.81 6 ALA B O 1
ATOM 1226 N N . GLU B 1 7 ? 0.642 21.516 6.008 1 93.06 7 GLU B N 1
ATOM 1227 C CA . GLU B 1 7 ? -0.415 20.578 6.398 1 93.06 7 GLU B CA 1
ATOM 1228 C C . GLU B 1 7 ? -1.401 20.359 5.258 1 93.06 7 GLU B C 1
ATOM 1230 O O . GLU B 1 7 ? -1.798 19.219 4.988 1 93.06 7 GLU B O 1
ATOM 1235 N N . GLN B 1 8 ? -1.821 21.438 4.66 1 92.44 8 GLN B N 1
ATOM 1236 C CA . GLN B 1 8 ? -2.736 21.328 3.529 1 92.44 8 GLN B CA 1
ATOM 1237 C C . GLN B 1 8 ? -2.131 20.469 2.414 1 92.44 8 GLN B C 1
ATOM 1239 O O . GLN B 1 8 ? -2.818 19.641 1.82 1 92.44 8 GLN B O 1
ATOM 1244 N N . GLN B 1 9 ? -0.901 20.688 2.098 1 94.62 9 GLN B N 1
ATOM 1245 C CA . GLN B 1 9 ? -0.212 19.922 1.068 1 94.62 9 GLN B CA 1
ATOM 1246 C C . GLN B 1 9 ? -0.126 18.438 1.451 1 94.62 9 GLN B C 1
ATOM 1248 O O . GLN B 1 9 ? -0.28 17.562 0.599 1 94.62 9 GLN B O 1
ATOM 1253 N N . LEU B 1 10 ? 0.134 18.25 2.709 1 95.88 10 LEU B N 1
ATOM 1254 C CA . LEU B 1 10 ? 0.213 16.875 3.188 1 95.88 10 LEU B CA 1
ATOM 1255 C C . LEU B 1 10 ? -1.128 16.172 3.031 1 95.88 10 LEU B C 1
ATOM 1257 O O . LEU B 1 10 ? -1.186 15.039 2.539 1 95.88 10 LEU B O 1
ATOM 1261 N N . ARG B 1 11 ? -2.152 16.828 3.357 1 96.12 11 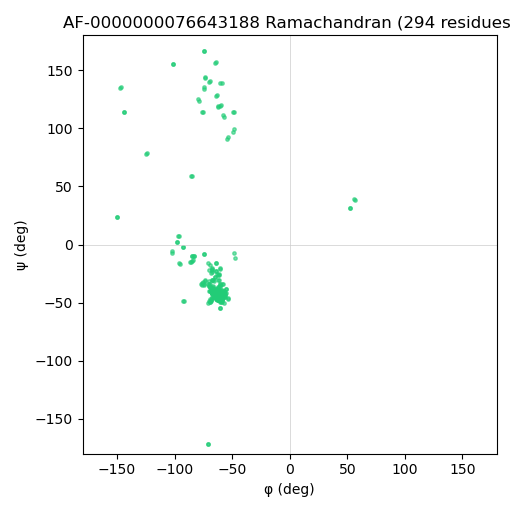ARG B N 1
ATOM 1262 C CA . ARG B 1 11 ? -3.484 16.234 3.244 1 96.12 11 ARG B CA 1
ATOM 1263 C C . ARG B 1 11 ? -3.857 16 1.785 1 96.12 11 ARG B C 1
ATOM 1265 O O . ARG B 1 11 ? -4.395 14.953 1.438 1 96.12 11 ARG B O 1
ATOM 1272 N N . SER B 1 12 ? -3.611 17 0.946 1 95.81 12 SER B N 1
ATOM 1273 C CA . SER B 1 12 ? -3.854 16.828 -0.483 1 95.81 12 SER B CA 1
ATOM 1274 C C . SER B 1 12 ? -3.035 15.672 -1.051 1 95.81 12 SER B C 1
ATOM 1276 O O . SER B 1 12 ? -3.533 14.891 -1.864 1 95.81 12 SER B O 1
ATOM 1278 N N . PHE B 1 13 ? -1.834 15.578 -0.576 1 97.31 13 PHE B N 1
ATOM 1279 C CA . PHE B 1 13 ? -0.956 14.484 -0.978 1 97.31 13 PHE B CA 1
ATOM 1280 C C . PHE B 1 13 ? -1.549 13.141 -0.58 1 97.31 13 PHE B C 1
ATOM 1282 O O . PHE B 1 13 ? -1.548 12.195 -1.373 1 97.31 13 PHE B O 1
ATOM 1289 N N . LEU B 1 14 ? -2.096 13.039 0.581 1 98.12 14 LEU B N 1
ATOM 1290 C CA . LEU B 1 14 ? -2.666 11.789 1.074 1 98.12 14 LEU B CA 1
ATOM 1291 C C . LEU B 1 14 ? -3.875 11.375 0.243 1 98.12 14 LEU B C 1
ATOM 1293 O O . LEU B 1 14 ? -4.039 10.195 -0.082 1 98.12 14 LEU B O 1
ATOM 1297 N N . PHE B 1 15 ? -4.684 12.367 -0.133 1 98.19 15 PHE B N 1
ATOM 1298 C CA . PHE B 1 15 ? -5.793 12.047 -1.025 1 98.19 15 PHE B CA 1
ATOM 1299 C C . PHE B 1 15 ? -5.277 11.547 -2.371 1 98.19 15 PHE B C 1
ATOM 1301 O O . PHE B 1 15 ? -5.82 10.594 -2.932 1 98.19 15 PHE B O 1
ATOM 1308 N N . GLY B 1 16 ? -4.289 12.164 -2.898 1 98 16 GLY B N 1
ATOM 1309 C CA . GLY B 1 16 ? -3.697 11.727 -4.152 1 98 16 GLY B CA 1
ATOM 1310 C C . GLY B 1 16 ? -3.143 10.312 -4.086 1 98 16 GLY B C 1
ATOM 1311 O O . GLY B 1 16 ? -3.375 9.508 -4.992 1 98 16 GLY B O 1
ATOM 1312 N N . VAL B 1 17 ? -2.404 10.031 -2.998 1 98.62 17 VAL B N 1
ATOM 1313 C CA . VAL B 1 17 ? -1.811 8.711 -2.822 1 98.62 17 VAL B CA 1
ATOM 1314 C C . VAL B 1 17 ? -2.914 7.664 -2.697 1 98.62 17 VAL B C 1
ATOM 1316 O O . VAL B 1 17 ? -2.838 6.598 -3.311 1 98.62 17 VAL B O 1
ATOM 1319 N N . ALA B 1 18 ? -3.93 7.98 -1.903 1 98.75 18 ALA B N 1
ATOM 1320 C CA . ALA B 1 18 ? -5.043 7.047 -1.762 1 98.75 18 ALA B CA 1
ATOM 1321 C C . ALA B 1 18 ? -5.703 6.77 -3.109 1 98.75 18 ALA B C 1
ATOM 1323 O O . ALA B 1 18 ? -5.969 5.613 -3.451 1 98.75 18 ALA B O 1
ATOM 1324 N N . ALA B 1 19 ? -5.988 7.805 -3.895 1 98.69 19 ALA B N 1
ATOM 1325 C CA . ALA B 1 19 ? -6.578 7.633 -5.219 1 98.69 19 ALA B CA 1
ATOM 1326 C C . ALA B 1 19 ? -5.707 6.734 -6.098 1 98.69 19 ALA B C 1
ATOM 1328 O O . ALA B 1 19 ? -6.215 5.848 -6.781 1 98.69 19 ALA B O 1
ATOM 1329 N N . PHE B 1 20 ? -4.445 6.945 -6.035 1 98.5 20 PHE B N 1
ATOM 1330 C CA . PHE B 1 20 ? -3.508 6.168 -6.836 1 98.5 20 PHE B CA 1
ATOM 1331 C C . PHE B 1 20 ? -3.49 4.711 -6.387 1 98.5 20 PHE B C 1
ATOM 1333 O O . PHE B 1 20 ? -3.408 3.801 -7.211 1 98.5 20 PHE B O 1
ATOM 1340 N N . ILE B 1 21 ? -3.488 4.496 -5.066 1 98.81 21 ILE B N 1
ATOM 1341 C CA . ILE B 1 21 ? -3.566 3.141 -4.531 1 98.81 21 ILE B CA 1
ATOM 1342 C C . ILE B 1 21 ? -4.781 2.426 -5.113 1 98.81 21 ILE B C 1
ATOM 1344 O O . ILE B 1 21 ? -4.676 1.291 -5.586 1 98.81 21 ILE B O 1
ATOM 1348 N N . PHE B 1 22 ? -5.93 3.072 -5.137 1 98.94 22 PHE B N 1
ATOM 1349 C CA . PHE B 1 22 ? -7.164 2.459 -5.621 1 98.94 22 PHE B CA 1
ATOM 1350 C C . PHE B 1 22 ? -7.09 2.201 -7.121 1 98.94 22 PHE B C 1
ATOM 1352 O O . PHE B 1 22 ? -7.484 1.133 -7.59 1 98.94 22 PHE B O 1
ATOM 1359 N N . ILE B 1 23 ? -6.566 3.109 -7.859 1 98.75 23 ILE B N 1
ATOM 1360 C CA . ILE B 1 23 ? -6.41 2.932 -9.297 1 98.75 23 ILE B CA 1
ATOM 1361 C C . ILE B 1 23 ? -5.438 1.785 -9.57 1 98.75 23 ILE B C 1
ATOM 1363 O O . ILE B 1 23 ? -5.715 0.919 -10.406 1 98.75 23 ILE B O 1
ATOM 1367 N N . GLY B 1 24 ? -4.297 1.826 -8.844 1 98.12 24 GLY B N 1
ATOM 1368 C CA . GLY B 1 24 ? -3.326 0.755 -9 1 98.12 24 GLY B CA 1
ATOM 1369 C C . GLY B 1 24 ? -3.879 -0.609 -8.633 1 98.12 24 GLY B C 1
ATOM 1370 O O . GLY B 1 24 ? -3.516 -1.616 -9.242 1 98.12 24 GLY B O 1
ATOM 1371 N N . THR B 1 25 ? -4.742 -0.589 -7.613 1 98.44 25 THR B N 1
ATOM 1372 C CA . THR B 1 25 ? -5.379 -1.841 -7.223 1 98.44 25 THR B CA 1
ATOM 1373 C C . THR B 1 25 ? -6.238 -2.391 -8.359 1 98.44 25 THR B C 1
ATOM 1375 O O . THR B 1 25 ? -6.133 -3.566 -8.711 1 98.44 25 THR B O 1
ATOM 1378 N N . VAL B 1 26 ? -7.07 -1.584 -8.984 1 98.62 26 VAL B N 1
ATOM 1379 C CA . VAL B 1 26 ? -7.918 -2.02 -10.094 1 98.62 26 VAL B CA 1
ATOM 1380 C C . VAL B 1 26 ? -7.047 -2.516 -11.25 1 98.62 26 VAL B C 1
ATOM 1382 O O . VAL B 1 26 ? -7.32 -3.564 -11.836 1 98.62 26 VAL B O 1
ATOM 1385 N N . ALA B 1 27 ? -6 -1.779 -11.555 1 98.06 27 ALA B N 1
ATOM 1386 C CA . ALA B 1 27 ? -5.09 -2.172 -12.625 1 98.06 27 ALA B CA 1
ATOM 1387 C C . ALA B 1 27 ? -4.477 -3.541 -12.352 1 98.06 27 ALA B C 1
ATOM 1389 O O . ALA B 1 27 ? -4.453 -4.406 -13.227 1 98.06 27 ALA B O 1
ATOM 1390 N N . GLU B 1 28 ? -4.016 -3.713 -11.18 1 97.25 28 GLU B N 1
ATOM 1391 C CA . GLU B 1 28 ? -3.381 -4.98 -10.836 1 97.25 28 GLU B CA 1
ATOM 1392 C C . GLU B 1 28 ? -4.383 -6.133 -10.883 1 97.25 28 GLU B C 1
ATOM 1394 O O . GLU B 1 28 ? -4.059 -7.223 -11.352 1 97.25 28 GLU B O 1
ATOM 1399 N N . LEU B 1 29 ? -5.566 -5.898 -10.375 1 97.94 29 LEU B N 1
ATOM 1400 C CA . LEU B 1 29 ? -6.586 -6.941 -10.391 1 97.94 29 LEU B CA 1
ATOM 1401 C C . LEU B 1 29 ? -6.957 -7.316 -11.82 1 97.94 29 LEU B C 1
ATOM 1403 O O . LEU B 1 29 ? -7.188 -8.492 -12.125 1 97.94 29 LEU B O 1
ATOM 1407 N N . TYR B 1 30 ? -7.035 -6.352 -12.648 1 97.19 30 TYR B N 1
ATOM 1408 C CA . TYR B 1 30 ? -7.281 -6.605 -14.062 1 97.19 30 TYR B CA 1
ATOM 1409 C C . TYR B 1 30 ? -6.16 -7.441 -14.672 1 97.19 30 TYR B C 1
ATOM 1411 O O . TYR B 1 30 ? -6.418 -8.422 -15.375 1 97.19 30 TYR B O 1
ATOM 1419 N N . LEU B 1 31 ? -4.898 -7.062 -14.414 1 96.19 31 LEU B N 1
ATOM 1420 C CA . LEU B 1 31 ? -3.748 -7.762 -14.969 1 96.19 31 LEU B CA 1
ATOM 1421 C C . LEU B 1 31 ? -3.707 -9.211 -14.5 1 96.19 31 LEU B C 1
ATOM 1423 O O . LEU B 1 31 ? -3.285 -10.102 -15.242 1 96.19 31 LEU B O 1
ATOM 1427 N N . LEU B 1 32 ? -4.223 -9.438 -13.305 1 95 32 LEU B N 1
ATOM 1428 C CA . LEU B 1 32 ? -4.188 -10.773 -12.719 1 95 32 LEU B CA 1
ATOM 1429 C C . LEU B 1 32 ? -5.465 -11.539 -13.039 1 95 32 LEU B C 1
ATOM 1431 O O . LEU B 1 32 ? -5.645 -12.672 -12.578 1 95 32 LEU B O 1
ATOM 1435 N N . GLU B 1 33 ? -6.391 -10.867 -13.742 1 96.12 33 GLU B N 1
ATOM 1436 C CA . GLU B 1 33 ? -7.684 -11.445 -14.078 1 96.12 33 GLU B CA 1
ATOM 1437 C C . GLU B 1 33 ? -8.438 -11.891 -12.828 1 96.12 33 GLU B C 1
ATOM 1439 O O . GLU B 1 33 ? -9.039 -12.969 -12.805 1 96.12 33 GLU B O 1
ATOM 1444 N N . HIS B 1 34 ? -8.312 -11.102 -11.805 1 95.56 34 HIS B N 1
ATOM 1445 C CA . HIS B 1 34 ? -8.93 -11.367 -10.508 1 95.56 34 HIS B CA 1
ATOM 1446 C C . HIS B 1 34 ? -10.367 -10.859 -10.477 1 95.56 34 HIS B C 1
ATOM 1448 O O . HIS B 1 34 ? -10.703 -9.984 -9.672 1 95.56 34 HIS B O 1
ATOM 1454 N N . PHE B 1 35 ? -11.203 -11.375 -11.383 1 96.69 35 PHE B N 1
ATOM 1455 C CA . PHE B 1 35 ? -12.602 -10.969 -11.461 1 96.69 35 PHE B CA 1
ATOM 1456 C C . PHE B 1 35 ? -13.469 -12.109 -11.969 1 96.69 35 PHE B C 1
ATOM 1458 O O . PHE B 1 35 ? -14.562 -11.875 -12.492 1 96.69 35 PHE B O 1
ATOM 1465 N N . GLU B 1 36 ? -13.086 -13.297 -11.836 1 96.31 36 GLU B N 1
ATOM 1466 C CA . GLU B 1 36 ? -13.789 -14.469 -12.352 1 96.31 36 GLU B CA 1
ATOM 1467 C C . GLU B 1 36 ? -15 -14.812 -11.492 1 96.31 36 GLU B C 1
ATOM 1469 O O . GLU B 1 36 ? -16.016 -15.273 -12 1 96.31 36 GLU B O 1
ATOM 1474 N N . GLU B 1 37 ? -14.836 -14.578 -10.195 1 96.19 37 GLU B N 1
ATOM 1475 C CA . GLU B 1 37 ? -15.922 -14.867 -9.266 1 96.19 37 GLU B CA 1
ATOM 1476 C C . GLU B 1 37 ? -16.672 -13.586 -8.875 1 96.19 37 GLU B C 1
ATOM 1478 O O . GLU B 1 37 ? -16.094 -12.5 -8.883 1 96.19 37 GLU B O 1
ATOM 1483 N N . THR B 1 38 ? -17.891 -13.781 -8.492 1 97.25 38 THR B N 1
ATOM 1484 C CA . THR B 1 38 ? -18.781 -12.664 -8.18 1 97.25 38 THR B CA 1
ATOM 1485 C C . THR B 1 38 ? -18.203 -11.828 -7.039 1 97.25 38 THR B C 1
ATOM 1487 O O . THR B 1 38 ? -18.172 -10.594 -7.121 1 97.25 38 THR B O 1
ATOM 1490 N N . ARG B 1 39 ? -17.688 -12.469 -6.004 1 97.56 39 ARG B N 1
ATOM 1491 C CA . ARG B 1 39 ? -17.188 -11.766 -4.828 1 97.56 39 ARG B CA 1
ATOM 1492 C C . ARG B 1 39 ? -15.945 -10.953 -5.16 1 97.56 39 ARG B C 1
ATOM 1494 O O . ARG B 1 39 ? -15.625 -9.984 -4.469 1 97.56 39 ARG B O 1
ATOM 1501 N N . GLN B 1 40 ? -15.25 -11.281 -6.238 1 98.44 40 GLN B N 1
ATOM 1502 C CA . GLN B 1 40 ? -14.016 -10.602 -6.633 1 98.44 40 GLN B CA 1
ATOM 1503 C C . GLN B 1 40 ? -14.312 -9.227 -7.227 1 98.44 40 GLN B C 1
ATOM 1505 O O . GLN B 1 40 ? -13.406 -8.398 -7.371 1 98.44 40 GLN B O 1
ATOM 1510 N N . TRP B 1 41 ? -15.562 -8.922 -7.445 1 98.56 41 TRP B N 1
ATOM 1511 C CA . TRP B 1 41 ? -15.93 -7.605 -7.965 1 98.56 41 TRP B CA 1
ATOM 1512 C C . TRP B 1 41 ? -16.031 -6.582 -6.84 1 98.56 41 TRP B C 1
ATOM 1514 O O . TRP B 1 41 ? -16.047 -5.375 -7.09 1 98.56 41 TRP B O 1
ATOM 1524 N N . ILE B 1 42 ? -16.062 -7.02 -5.613 1 98.81 42 ILE B N 1
ATOM 1525 C CA . ILE B 1 42 ? -16.188 -6.129 -4.465 1 98.81 42 ILE B CA 1
ATOM 1526 C C . ILE B 1 42 ? -15.008 -5.168 -4.422 1 98.81 42 ILE B C 1
ATOM 1528 O O . ILE B 1 42 ? -15.195 -3.947 -4.438 1 98.81 42 ILE B O 1
ATOM 1532 N N . PRO B 1 43 ? -13.758 -5.645 -4.422 1 98.88 43 PRO B N 1
ATOM 1533 C CA . PRO B 1 43 ? -12.633 -4.707 -4.348 1 98.88 43 PRO B CA 1
ATOM 1534 C C . PRO B 1 43 ? -12.539 -3.805 -5.578 1 98.88 43 PRO B C 1
ATOM 1536 O O . PRO B 1 43 ? -12.078 -2.662 -5.473 1 98.88 43 PRO B O 1
ATOM 1539 N N . ILE B 1 44 ? -12.984 -4.234 -6.703 1 98.88 44 ILE B N 1
ATOM 1540 C CA . ILE B 1 44 ? -12.938 -3.43 -7.918 1 98.88 44 ILE B CA 1
ATOM 1541 C C . ILE B 1 44 ? -13.914 -2.264 -7.805 1 98.88 44 ILE B C 1
ATOM 1543 O O . ILE B 1 44 ? -13.531 -1.104 -7.98 1 98.88 44 ILE B O 1
ATOM 1547 N N . ILE B 1 45 ? -15.125 -2.564 -7.422 1 98.94 45 ILE B N 1
ATOM 1548 C CA . ILE B 1 45 ? -16.172 -1.549 -7.316 1 98.94 45 ILE B CA 1
ATOM 1549 C C . ILE B 1 45 ? -15.797 -0.55 -6.219 1 98.94 45 ILE B C 1
ATOM 1551 O O . ILE B 1 45 ? -15.891 0.664 -6.422 1 98.94 45 ILE B O 1
ATOM 1555 N N . LEU B 1 46 ? -15.344 -1.045 -5.188 1 98.94 46 LEU B N 1
ATOM 1556 C CA . LEU B 1 46 ? -15 -0.177 -4.066 1 98.94 46 LEU B CA 1
ATOM 1557 C C . LEU B 1 46 ? -13.781 0.68 -4.398 1 98.94 46 LEU B C 1
ATOM 1559 O O . LEU B 1 46 ? -13.695 1.836 -3.977 1 98.94 46 LEU B O 1
ATOM 1563 N N . SER B 1 47 ? -12.852 0.121 -5.117 1 98.94 47 SER B N 1
ATOM 1564 C CA . SER B 1 47 ? -11.68 0.889 -5.516 1 98.94 47 SER B CA 1
ATOM 1565 C C . SER B 1 47 ? -12.047 2.006 -6.484 1 98.94 47 SER B C 1
ATOM 1567 O O . SER B 1 47 ? -11.523 3.115 -6.395 1 98.94 47 SER B O 1
ATOM 1569 N N . VAL B 1 48 ? -12.922 1.683 -7.402 1 98.94 48 VAL B N 1
ATOM 1570 C CA . VAL B 1 48 ? -13.383 2.715 -8.328 1 98.94 48 VAL B CA 1
ATOM 1571 C C . VAL B 1 48 ? -14.078 3.828 -7.547 1 98.94 48 VAL B C 1
ATOM 1573 O O . VAL B 1 48 ? -13.789 5.012 -7.75 1 98.94 48 VAL B O 1
ATOM 1576 N N . ALA B 1 49 ? -14.93 3.504 -6.652 1 98.88 49 ALA B N 1
ATOM 1577 C CA . ALA B 1 49 ? -15.625 4.48 -5.82 1 98.88 49 ALA B CA 1
ATOM 1578 C C . ALA B 1 49 ? -14.641 5.27 -4.961 1 98.88 49 ALA B C 1
ATOM 1580 O O . ALA B 1 49 ? -14.742 6.496 -4.859 1 98.88 49 ALA B O 1
ATOM 1581 N N . GLY B 1 50 ? -13.672 4.562 -4.359 1 98.81 50 GLY B N 1
ATOM 1582 C CA . GLY B 1 50 ? -12.688 5.215 -3.52 1 98.81 50 GLY B CA 1
ATOM 1583 C C . GLY B 1 50 ? -11.828 6.211 -4.273 1 98.81 50 GLY B C 1
ATOM 1584 O O . GLY B 1 50 ? -11.602 7.328 -3.799 1 98.81 50 GLY B O 1
ATOM 1585 N N . SER B 1 51 ? -11.359 5.777 -5.422 1 98.81 51 SER B N 1
ATOM 1586 C CA . SER B 1 51 ? -10.539 6.676 -6.227 1 98.81 51 SER B CA 1
ATOM 1587 C C . SER B 1 51 ? -11.32 7.918 -6.641 1 98.81 51 SER B C 1
ATOM 1589 O O . SER B 1 51 ? -10.789 9.031 -6.621 1 98.81 51 SER B O 1
ATOM 1591 N N . THR B 1 52 ? -12.57 7.754 -7 1 98.12 52 THR B N 1
ATOM 1592 C CA . THR B 1 52 ? -13.414 8.859 -7.434 1 98.12 52 THR B CA 1
ATOM 1593 C C . THR B 1 52 ? -13.609 9.859 -6.301 1 98.12 52 THR B C 1
ATOM 1595 O O . THR B 1 52 ? -13.414 11.062 -6.484 1 98.12 52 THR B O 1
ATOM 1598 N N . LEU B 1 53 ? -13.93 9.398 -5.113 1 97.81 53 LEU B N 1
ATOM 1599 C CA . LEU B 1 53 ? -14.18 10.289 -3.984 1 97.81 53 LEU B CA 1
ATOM 1600 C C . LEU B 1 53 ? -12.898 10.977 -3.535 1 97.81 53 LEU B C 1
ATOM 1602 O O . LEU B 1 53 ? -12.914 12.164 -3.189 1 97.81 53 LEU B O 1
ATOM 1606 N N . CYS B 1 54 ? -11.789 10.25 -3.52 1 97.94 54 CYS B N 1
ATOM 1607 C CA . CYS B 1 54 ? -10.523 10.852 -3.121 1 97.94 54 CYS B CA 1
ATOM 1608 C C . CYS B 1 54 ? -10.086 11.922 -4.113 1 97.94 54 CYS B C 1
ATOM 1610 O O . CYS B 1 54 ? -9.555 12.961 -3.717 1 97.94 54 CYS B O 1
ATOM 1612 N N . THR B 1 55 ? -10.336 11.641 -5.406 1 97.44 55 THR B N 1
ATOM 1613 C CA . THR B 1 55 ? -10.016 12.633 -6.426 1 97.44 55 THR B CA 1
ATOM 1614 C C . THR B 1 55 ? -10.867 13.883 -6.258 1 97.44 55 THR B C 1
ATOM 1616 O O . THR B 1 55 ? -10.367 15.008 -6.348 1 97.44 55 THR B O 1
ATOM 1619 N N . ALA B 1 56 ? -12.133 13.734 -5.949 1 95.56 56 ALA B N 1
ATOM 1620 C CA . ALA B 1 56 ? -13.016 14.867 -5.703 1 95.56 56 ALA B CA 1
ATOM 1621 C C . ALA B 1 56 ? -12.562 15.672 -4.484 1 95.56 56 ALA B C 1
ATOM 1623 O O . ALA B 1 56 ? -12.555 16.906 -4.512 1 95.56 56 ALA B O 1
ATOM 1624 N N . ALA B 1 57 ? -12.18 14.961 -3.441 1 93.5 57 ALA B N 1
ATOM 1625 C CA . ALA B 1 57 ? -11.75 15.602 -2.203 1 93.5 57 ALA B CA 1
ATOM 1626 C C . ALA B 1 57 ? -10.43 16.344 -2.404 1 93.5 57 ALA B C 1
ATOM 1628 O O . ALA B 1 57 ? -10.172 17.344 -1.736 1 93.5 57 ALA B O 1
ATOM 1629 N N . TRP B 1 58 ? -9.648 15.789 -3.326 1 92.62 58 TRP B N 1
ATOM 1630 C CA . TRP B 1 58 ? -8.383 16.422 -3.66 1 92.62 58 TRP B CA 1
ATOM 1631 C C . TRP B 1 58 ? -8.609 17.828 -4.211 1 92.62 58 TRP B C 1
ATOM 1633 O O . TRP B 1 58 ? -7.785 18.734 -4.004 1 92.62 58 TRP B O 1
ATOM 1643 N N . TRP B 1 59 ? -9.734 18.125 -4.781 1 90.31 59 TRP B N 1
ATOM 1644 C CA . TRP B 1 59 ? -10 19.391 -5.453 1 90.31 59 TRP B CA 1
ATOM 1645 C C . TRP B 1 59 ? -10.641 20.391 -4.496 1 90.31 59 TRP B C 1
ATOM 1647 O O . TRP B 1 59 ? -10.227 21.547 -4.426 1 90.31 59 TRP B O 1
ATOM 1657 N N . LYS B 1 60 ? -11.695 19.984 -3.758 1 85.81 60 LYS B N 1
ATOM 1658 C CA . LYS B 1 60 ? -12.398 20.953 -2.924 1 85.81 60 LYS B CA 1
ATOM 1659 C C . LYS B 1 60 ? -12.875 20.312 -1.619 1 85.81 60 LYS B C 1
ATOM 1661 O O . LYS B 1 60 ? -13.82 19.531 -1.614 1 85.81 60 LYS B O 1
ATOM 1666 N N . PRO B 1 61 ? -12.266 20.812 -0.592 1 85.38 61 PRO B N 1
ATOM 1667 C CA . PRO B 1 61 ? -12.742 20.328 0.703 1 85.38 61 PRO B CA 1
ATOM 1668 C C . PRO B 1 61 ? -14.195 20.719 0.984 1 85.38 61 PRO B C 1
ATOM 1670 O O . PRO B 1 61 ? -14.594 21.844 0.729 1 85.38 61 PRO B O 1
ATOM 1673 N N . ASN B 1 62 ? -14.945 19.812 1.305 1 90.06 62 ASN B N 1
ATOM 1674 C CA . ASN B 1 62 ? -16.375 19.938 1.613 1 90.06 62 ASN B CA 1
ATOM 1675 C C . ASN B 1 62 ? -16.797 18.938 2.689 1 90.06 62 ASN B C 1
ATOM 1677 O O . ASN B 1 62 ? -16.391 17.781 2.654 1 90.06 62 ASN B O 1
ATOM 1681 N N . ARG B 1 63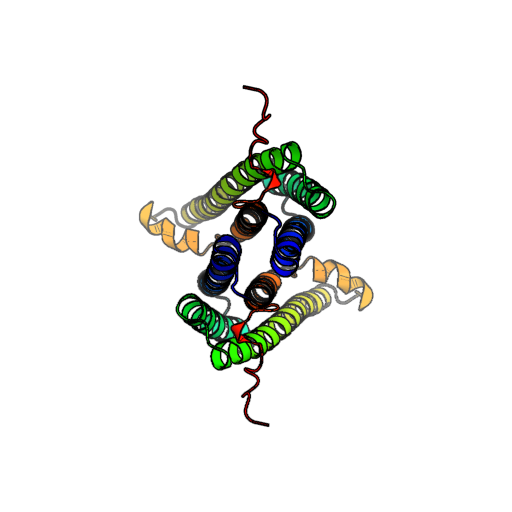 ? -17.578 19.438 3.648 1 93.88 63 ARG B N 1
ATOM 1682 C CA . ARG B 1 63 ? -17.953 18.609 4.801 1 93.88 63 ARG B CA 1
ATOM 1683 C C . ARG B 1 63 ? -18.719 17.375 4.363 1 93.88 63 ARG B C 1
ATOM 1685 O O . ARG B 1 63 ? -18.469 16.281 4.859 1 93.88 63 ARG B O 1
ATOM 1692 N N . THR B 1 64 ? -19.719 17.562 3.523 1 94.5 64 THR B N 1
ATOM 1693 C CA . THR B 1 64 ? -20.5 16.438 3.037 1 94.5 64 THR B CA 1
ATOM 1694 C C . THR B 1 64 ? -19.609 15.43 2.326 1 94.5 64 THR B C 1
ATOM 1696 O O . THR B 1 64 ? -19.75 14.219 2.533 1 94.5 64 THR B O 1
ATOM 1699 N N . LEU B 1 65 ? -18.734 15.914 1.55 1 95.56 65 LEU B N 1
ATOM 1700 C CA . LEU B 1 65 ? -17.781 15.062 0.835 1 95.56 65 LEU B CA 1
ATOM 1701 C C . LEU B 1 65 ? -16.906 14.289 1.812 1 95.56 65 LEU B C 1
ATOM 1703 O O . LEU B 1 65 ? -16.703 13.078 1.646 1 95.56 65 LEU B O 1
ATOM 1707 N N . TYR B 1 66 ? -16.422 14.844 2.883 1 96.75 66 TYR B N 1
ATOM 1708 C CA . TYR B 1 66 ? -15.539 14.203 3.85 1 96.75 66 TYR B CA 1
ATOM 1709 C C . TYR B 1 66 ? -16.281 13.141 4.652 1 96.75 66 TYR B C 1
ATOM 1711 O O . TYR B 1 66 ? -15.719 12.094 4.984 1 96.75 66 TYR B O 1
ATOM 1719 N N . TRP B 1 67 ? -17.547 13.445 4.93 1 96.5 67 TRP B N 1
ATOM 1720 C CA . TRP B 1 67 ? -18.344 12.398 5.582 1 96.5 67 TRP B CA 1
ATOM 1721 C C . TRP B 1 67 ? -18.531 11.203 4.656 1 96.5 67 TRP B C 1
ATOM 1723 O O . TRP B 1 67 ? -18.469 10.055 5.098 1 96.5 67 TRP B O 1
ATOM 1733 N N . GLY B 1 68 ? -18.844 11.477 3.391 1 97.31 68 GLY B N 1
ATOM 1734 C CA . GLY B 1 68 ? -18.906 10.406 2.412 1 97.31 68 GLY B CA 1
ATOM 1735 C C . GLY B 1 68 ? -17.625 9.594 2.332 1 97.31 68 GLY B C 1
ATOM 1736 O O . GLY B 1 68 ? -17.672 8.359 2.275 1 97.31 68 GLY B O 1
ATOM 1737 N N . ILE B 1 69 ? -16.547 10.258 2.375 1 97.81 69 ILE B N 1
ATOM 1738 C CA . ILE B 1 69 ? -15.234 9.617 2.35 1 97.81 69 ILE B CA 1
ATOM 1739 C C . ILE B 1 69 ? -15.07 8.734 3.586 1 97.81 69 ILE B C 1
ATOM 1741 O O . ILE B 1 69 ? -14.672 7.574 3.479 1 97.81 69 ILE B O 1
ATOM 1745 N N . ARG B 1 70 ? -15.375 9.227 4.711 1 98.31 70 ARG B N 1
ATOM 1746 C CA . ARG B 1 70 ? -15.188 8.477 5.949 1 98.31 70 ARG B CA 1
ATOM 1747 C C . ARG B 1 70 ? -16.016 7.199 5.949 1 98.31 70 ARG B C 1
ATOM 1749 O O . ARG B 1 70 ? -15.539 6.133 6.332 1 98.31 70 ARG B O 1
ATOM 1756 N N . TRP B 1 71 ? -17.25 7.285 5.469 1 98.62 71 TRP B N 1
ATOM 1757 C CA . TRP B 1 71 ? -18.125 6.113 5.414 1 98.62 71 TRP B CA 1
ATOM 1758 C C . TRP B 1 71 ? -17.609 5.113 4.375 1 98.62 71 TRP B C 1
ATOM 1760 O O . TRP B 1 71 ? -17.547 3.912 4.645 1 98.62 71 TRP B O 1
ATOM 1770 N N . LEU B 1 72 ? -17.312 5.594 3.219 1 98.88 72 LEU B N 1
ATOM 1771 C CA . LEU B 1 72 ? -16.828 4.699 2.174 1 98.88 72 LEU B CA 1
ATOM 1772 C C . LEU B 1 72 ? -15.523 4.039 2.594 1 98.88 72 LEU B C 1
ATOM 1774 O O . LEU B 1 72 ? -15.312 2.85 2.342 1 98.88 72 LEU B O 1
ATOM 1778 N N . MET B 1 73 ? -14.641 4.777 3.236 1 98.94 73 MET B N 1
ATOM 1779 C CA . MET B 1 73 ? -13.367 4.207 3.672 1 98.94 73 MET B CA 1
ATOM 1780 C C . MET B 1 73 ? -13.586 3.154 4.754 1 98.94 73 MET B C 1
ATOM 1782 O O . MET B 1 73 ? -12.852 2.162 4.812 1 98.94 73 MET B O 1
ATOM 1786 N N . GLY B 1 74 ? -14.562 3.393 5.609 1 98.88 74 GLY B N 1
ATOM 1787 C CA . GLY B 1 74 ? -14.938 2.346 6.547 1 98.88 74 GLY B CA 1
ATOM 1788 C C . GLY B 1 74 ? -15.352 1.057 5.867 1 98.88 74 GLY B C 1
ATOM 1789 O O . GLY B 1 74 ? -14.922 -0.029 6.262 1 98.88 74 GLY B O 1
ATOM 1790 N N . LEU B 1 75 ? -16.141 1.199 4.844 1 98.94 75 LEU B N 1
ATOM 1791 C CA . LEU B 1 75 ? -16.609 0.045 4.078 1 98.94 75 LEU B CA 1
ATOM 1792 C C . LEU B 1 75 ? -15.43 -0.643 3.385 1 98.94 75 LEU B C 1
ATOM 1794 O O . LEU B 1 75 ? -15.352 -1.873 3.367 1 98.94 75 LEU B O 1
ATOM 1798 N N . ILE B 1 76 ? -14.523 0.143 2.834 1 98.94 76 ILE B N 1
ATOM 1799 C CA . ILE B 1 76 ? -13.367 -0.391 2.125 1 98.94 76 ILE B CA 1
ATOM 1800 C C . ILE B 1 76 ? -12.461 -1.13 3.107 1 98.94 76 ILE B C 1
ATOM 1802 O O . ILE B 1 76 ? -11.945 -2.209 2.799 1 98.94 76 ILE B O 1
ATOM 1806 N N . ALA B 1 77 ? -12.266 -0.603 4.297 1 98.88 77 ALA B N 1
ATOM 1807 C CA . ALA B 1 77 ? -11.469 -1.282 5.316 1 98.88 77 ALA B CA 1
ATOM 1808 C C . ALA B 1 77 ? -12.086 -2.629 5.688 1 98.88 77 ALA B C 1
ATOM 1810 O O . ALA B 1 77 ? -11.383 -3.637 5.781 1 98.88 77 ALA B O 1
ATOM 1811 N N . LEU B 1 78 ? -13.391 -2.672 5.855 1 98.81 78 LEU B N 1
ATOM 1812 C CA . LEU B 1 78 ? -14.086 -3.912 6.184 1 98.81 78 LEU B CA 1
ATOM 1813 C C . LEU B 1 78 ? -13.992 -4.91 5.035 1 98.81 78 LEU B C 1
ATOM 1815 O O . LEU B 1 78 ? -13.789 -6.105 5.262 1 98.81 78 LEU B O 1
ATOM 1819 N N . ALA B 1 79 ? -14.164 -4.402 3.822 1 98.88 79 ALA B N 1
ATOM 1820 C CA . ALA B 1 79 ? -14.039 -5.258 2.645 1 98.88 79 ALA B CA 1
ATOM 1821 C C . ALA B 1 79 ? -12.633 -5.848 2.537 1 98.88 79 ALA B C 1
ATOM 1823 O O . ALA B 1 79 ? -12.461 -6.98 2.084 1 98.88 79 ALA B O 1
ATOM 1824 N N . SER B 1 80 ? -11.664 -5.031 2.861 1 98.88 80 SER B N 1
ATOM 1825 C CA . SER B 1 80 ? -10.289 -5.516 2.85 1 98.88 80 SER B CA 1
ATOM 1826 C C . SER B 1 80 ? -10.109 -6.68 3.816 1 98.88 80 SER B C 1
ATOM 1828 O O . SER B 1 80 ? -9.484 -7.688 3.471 1 98.88 80 SER B O 1
ATOM 1830 N N . LEU B 1 81 ? -10.594 -6.652 5.02 1 98.62 81 LEU B N 1
ATOM 1831 C CA . LEU B 1 81 ? -10.539 -7.734 5.996 1 98.62 81 LEU B CA 1
ATOM 1832 C C . LEU B 1 81 ? -11.305 -8.953 5.5 1 98.62 81 LEU B C 1
ATOM 1834 O O . LEU B 1 81 ? -10.867 -10.094 5.688 1 98.62 81 LEU B O 1
ATOM 1838 N N . TYR B 1 82 ? -12.422 -8.703 4.898 1 98.81 82 TYR B N 1
ATOM 1839 C CA . TYR B 1 82 ? -13.195 -9.781 4.293 1 98.81 82 TYR B CA 1
ATOM 1840 C C . TYR B 1 82 ? -12.398 -10.469 3.188 1 98.81 82 TYR B C 1
ATOM 1842 O O . TYR B 1 82 ? -12.422 -11.695 3.07 1 98.81 82 TYR B O 1
ATOM 1850 N N . GLY B 1 83 ? -11.734 -9.648 2.365 1 98.69 83 GLY B N 1
ATOM 1851 C CA . GLY B 1 83 ? -10.875 -10.219 1.342 1 98.69 83 GLY B CA 1
ATOM 1852 C C . GLY B 1 83 ? -9.789 -11.109 1.907 1 98.69 83 GLY B C 1
ATOM 1853 O O . GLY B 1 83 ? -9.516 -12.188 1.366 1 98.69 83 GLY B O 1
ATOM 1854 N N . MET B 1 84 ? -9.141 -10.672 2.982 1 98.5 84 MET B N 1
ATOM 1855 C CA . MET B 1 84 ? -8.133 -11.492 3.641 1 98.5 84 MET B CA 1
ATOM 1856 C C . MET B 1 84 ? -8.727 -12.805 4.137 1 98.5 84 MET B C 1
ATOM 1858 O O . MET B 1 84 ? -8.102 -13.859 4.031 1 98.5 84 MET B O 1
ATOM 1862 N N . TYR B 1 85 ? -9.891 -12.727 4.656 1 98.62 85 TYR B N 1
ATOM 1863 C CA . TYR B 1 85 ? -10.617 -13.914 5.102 1 98.62 85 TYR B CA 1
ATOM 1864 C C . TYR B 1 85 ? -10.859 -14.867 3.939 1 98.62 85 TYR B C 1
ATOM 1866 O O . TYR B 1 85 ? -10.648 -16.078 4.066 1 98.62 85 TYR B O 1
ATOM 1874 N N . LEU B 1 86 ? -11.336 -14.375 2.816 1 98.5 86 LEU B N 1
ATOM 1875 C CA . LEU B 1 86 ? -11.609 -15.211 1.655 1 98.5 86 LEU B CA 1
ATOM 1876 C C . LEU B 1 86 ? -10.328 -15.844 1.126 1 98.5 86 LEU B C 1
ATOM 1878 O O . LEU B 1 86 ? -10.336 -17 0.695 1 98.5 86 LEU B O 1
ATOM 1882 N N . HIS B 1 87 ? -9.289 -15.047 1.112 1 98.44 87 HIS B N 1
ATOM 1883 C CA . HIS B 1 87 ? -8 -15.594 0.706 1 98.44 87 HIS B CA 1
ATOM 1884 C C . HIS B 1 87 ? -7.574 -16.734 1.619 1 98.44 87 HIS B C 1
ATOM 1886 O O . HIS B 1 87 ? -7.164 -17.797 1.144 1 98.44 87 HIS B O 1
ATOM 1892 N N . PHE B 1 88 ? -7.66 -16.5 2.914 1 98.44 88 PHE B N 1
ATOM 1893 C CA . PHE B 1 88 ? -7.332 -17.547 3.873 1 98.44 88 PHE B CA 1
ATOM 1894 C C . PHE B 1 88 ? -8.211 -18.766 3.656 1 98.44 88 PHE B C 1
ATOM 1896 O O . PHE B 1 88 ? -7.707 -19.891 3.562 1 98.44 88 PHE B O 1
ATOM 1903 N N . MET B 1 89 ? -9.484 -18.609 3.561 1 98.19 89 MET B N 1
ATOM 1904 C CA . MET B 1 89 ? -10.43 -19.734 3.463 1 98.19 89 MET B CA 1
ATOM 1905 C C . MET B 1 89 ? -10.242 -20.484 2.154 1 98.19 89 MET B C 1
ATOM 1907 O O . MET B 1 89 ? -10.398 -21.703 2.113 1 98.19 89 MET B O 1
ATOM 1911 N N . GLY B 1 90 ? -10.016 -19.703 1.126 1 97.88 90 GLY B N 1
ATOM 1912 C CA . GLY B 1 90 ? -9.695 -20.391 -0.123 1 97.88 90 GLY B CA 1
ATOM 1913 C C . GLY B 1 90 ? -8.5 -21.312 -0.013 1 97.88 90 GLY B C 1
ATOM 1914 O O . GLY B 1 90 ? -8.539 -22.453 -0.478 1 97.88 90 GLY B O 1
ATOM 1915 N N . ASN B 1 91 ? -7.453 -20.844 0.609 1 98.25 91 ASN B N 1
ATOM 1916 C CA . ASN B 1 91 ? -6.262 -21.656 0.839 1 98.25 91 ASN B CA 1
ATOM 1917 C C . ASN B 1 91 ? -6.535 -22.797 1.809 1 98.25 91 ASN B C 1
ATOM 1919 O O . ASN B 1 91 ? -6.023 -23.906 1.629 1 98.25 91 ASN B O 1
ATOM 1923 N N . TYR B 1 92 ? -7.273 -22.484 2.854 1 98.5 92 TYR B N 1
ATOM 1924 C CA . TYR B 1 92 ? -7.594 -23.453 3.904 1 98.5 92 TYR B CA 1
ATOM 1925 C C . TYR B 1 92 ? -8.359 -24.641 3.342 1 98.5 92 TYR B C 1
ATOM 1927 O O . TYR B 1 92 ? -7.996 -25.797 3.594 1 98.5 92 TYR B O 1
ATOM 1935 N N . GLU B 1 93 ? -9.359 -24.422 2.549 1 98.06 93 GLU B N 1
ATOM 1936 C CA . GLU B 1 93 ? -10.156 -25.469 1.916 1 98.06 93 GLU B CA 1
ATOM 1937 C C . GLU B 1 93 ? -9.312 -26.297 0.945 1 98.06 93 GLU B C 1
ATOM 1939 O O . GLU B 1 93 ? -9.422 -27.516 0.906 1 98.06 93 GLU B O 1
ATOM 1944 N N . PHE B 1 94 ? -8.578 -25.656 0.176 1 97.38 94 PHE B N 1
ATOM 1945 C CA . PHE B 1 94 ? -7.703 -26.344 -0.758 1 97.38 94 PHE B CA 1
ATOM 1946 C C . PHE B 1 94 ? -6.73 -27.25 -0.014 1 97.38 94 PHE B C 1
ATOM 1948 O O . PHE B 1 94 ? -6.488 -28.391 -0.431 1 97.38 94 PHE B O 1
ATOM 1955 N N . THR B 1 95 ? -6.137 -26.656 1.106 1 98.19 95 THR B N 1
ATOM 1956 C CA . THR B 1 95 ? -5.199 -27.422 1.923 1 98.19 95 THR B CA 1
ATOM 1957 C C . THR B 1 95 ? -5.848 -28.703 2.436 1 98.19 95 THR B C 1
ATOM 1959 O O . THR B 1 95 ? -5.242 -29.781 2.385 1 98.19 95 THR B O 1
ATOM 1962 N N . LEU B 1 96 ? -7.035 -28.625 2.861 1 98.12 96 LEU B N 1
ATOM 1963 C CA . LEU B 1 96 ? -7.742 -29.797 3.375 1 98.12 96 LEU B CA 1
ATOM 1964 C C . LEU B 1 96 ? -8.086 -30.766 2.248 1 98.12 96 LEU B C 1
ATOM 1966 O O . LEU B 1 96 ? -8.094 -31.984 2.453 1 98.12 96 LEU B O 1
ATOM 1970 N N . GLU B 1 97 ? -8.352 -30.297 1.146 1 98.06 97 GLU B N 1
ATOM 1971 C CA . GLU B 1 97 ? -8.664 -31.125 -0.012 1 98.06 97 GLU B CA 1
ATOM 1972 C C . GLU B 1 97 ? -7.469 -32 -0.406 1 98.06 97 GLU B C 1
ATOM 1974 O O . GLU B 1 97 ? -7.625 -33.188 -0.702 1 98.06 97 GLU B O 1
ATOM 1979 N N . ILE B 1 98 ? -6.309 -31.438 -0.295 1 97.88 98 ILE B N 1
ATOM 1980 C CA . ILE B 1 98 ? -5.145 -32.156 -0.791 1 97.88 98 ILE B CA 1
ATOM 1981 C C . ILE B 1 98 ? -4.477 -32.906 0.358 1 97.88 98 ILE B C 1
ATOM 1983 O O . ILE B 1 98 ? -3.615 -33.75 0.131 1 97.88 98 ILE B O 1
ATOM 1987 N N . ASN B 1 99 ? -4.797 -32.562 1.563 1 97.81 99 ASN B N 1
ATOM 1988 C CA . ASN B 1 99 ? -4.344 -33.219 2.771 1 97.81 99 ASN B CA 1
ATOM 1989 C C . ASN B 1 99 ? -5.52 -33.656 3.646 1 97.81 99 ASN B C 1
ATOM 1991 O O . ASN B 1 99 ? -5.727 -33.125 4.727 1 97.81 99 ASN B O 1
ATOM 1995 N N . PRO B 1 100 ? -6.156 -34.719 3.289 1 96.88 100 PRO B N 1
ATOM 1996 C CA . PRO B 1 100 ? -7.395 -35.094 3.965 1 96.88 100 PRO B CA 1
ATOM 1997 C C . PRO B 1 100 ? -7.156 -35.594 5.398 1 96.88 100 PRO B C 1
ATOM 1999 O O . PRO B 1 100 ? -8.094 -35.625 6.199 1 96.88 100 PRO B O 1
ATOM 2002 N N . SER B 1 101 ? -6.016 -35.938 5.805 1 97.75 101 SER B N 1
ATOM 2003 C CA . SER B 1 101 ? -5.723 -36.406 7.152 1 97.75 101 SER B CA 1
ATOM 2004 C C . SER B 1 101 ? -5.461 -35.25 8.109 1 97.75 101 SER B C 1
ATOM 2006 O O . SER B 1 101 ? -5.391 -35.438 9.328 1 97.75 101 SER B O 1
ATOM 2008 N N . PHE B 1 102 ? -5.215 -34.031 7.57 1 97.75 102 PHE B N 1
ATOM 2009 C CA . PHE B 1 102 ? -4.961 -32.844 8.398 1 97.75 102 PHE B CA 1
ATOM 2010 C C . PHE B 1 102 ? -6.141 -32.562 9.32 1 97.75 102 PHE B C 1
ATOM 2012 O O . PHE B 1 102 ? -7.297 -32.688 8.898 1 97.75 102 PHE B O 1
ATOM 2019 N N . SER B 1 103 ? -5.852 -32.219 10.5 1 98.25 103 SER B N 1
ATOM 2020 C CA . SER B 1 103 ? -6.844 -31.578 11.352 1 98.25 103 SER B CA 1
ATOM 2021 C C . SER B 1 103 ? -7.074 -30.125 10.922 1 98.25 103 SER B C 1
ATOM 2023 O O . SER B 1 103 ? -6.312 -29.594 10.117 1 98.25 103 SER B O 1
ATOM 2025 N N . ALA B 1 104 ? -8.109 -29.609 11.445 1 97.19 104 ALA B N 1
ATOM 2026 C CA . ALA B 1 104 ? -8.406 -28.203 11.18 1 97.19 104 ALA B CA 1
ATOM 2027 C C . ALA B 1 104 ? -7.223 -27.312 11.562 1 97.19 104 ALA B C 1
ATOM 2029 O O . ALA B 1 104 ? -6.871 -26.391 10.828 1 97.19 104 ALA B O 1
ATOM 2030 N N . THR B 1 105 ? -6.547 -27.609 12.625 1 98.38 105 THR B N 1
ATOM 2031 C CA . THR B 1 105 ? -5.43 -26.812 13.117 1 98.38 105 THR B CA 1
ATOM 2032 C C . THR B 1 105 ? -4.191 -27.031 12.25 1 98.38 105 THR B C 1
ATOM 2034 O O . THR B 1 105 ? -3.441 -26.078 11.992 1 98.38 105 THR B O 1
ATOM 2037 N N . GLU B 1 106 ? -4.012 -28.172 11.75 1 98.44 106 GLU B N 1
ATOM 2038 C CA . GLU B 1 106 ? -2.854 -28.5 10.922 1 98.44 106 GLU B CA 1
ATOM 2039 C C . GLU B 1 106 ? -2.916 -27.766 9.586 1 98.44 106 GLU B C 1
ATOM 2041 O O . GLU B 1 106 ? -1.882 -27.453 8.992 1 98.44 106 GLU B O 1
ATOM 2046 N N . ALA B 1 107 ? -4.113 -27.422 9.219 1 98.38 107 ALA B N 1
ATOM 2047 C CA . ALA B 1 107 ? -4.32 -26.812 7.91 1 98.38 107 ALA B CA 1
ATOM 2048 C C . ALA B 1 107 ? -4.074 -25.297 7.973 1 98.38 107 ALA B C 1
ATOM 2050 O O . ALA B 1 107 ? -3.941 -24.641 6.934 1 98.38 107 ALA B O 1
ATOM 2051 N N . ILE B 1 108 ? -3.93 -24.719 9.102 1 98.44 108 ILE B N 1
ATOM 2052 C CA . ILE B 1 108 ? -3.906 -23.281 9.266 1 98.44 108 ILE B CA 1
ATOM 2053 C C . ILE B 1 108 ? -2.615 -22.703 8.68 1 98.44 108 ILE B C 1
ATOM 2055 O O . ILE B 1 108 ? -2.65 -21.797 7.844 1 98.44 108 ILE B O 1
ATOM 2059 N N . TRP B 1 109 ? -1.483 -23.25 9.008 1 97.88 109 TRP B N 1
ATOM 2060 C CA . TRP B 1 109 ? -0.212 -22.672 8.586 1 97.88 109 TRP B CA 1
ATOM 2061 C C . TRP B 1 109 ? -0.019 -22.828 7.078 1 97.88 109 TRP B C 1
ATOM 2063 O O . TRP B 1 109 ? 0.318 -21.875 6.383 1 97.88 109 TRP B O 1
ATOM 2073 N N . PRO B 1 110 ? -0.271 -24.031 6.559 1 97.56 110 PRO B N 1
ATOM 2074 C CA . PRO B 1 110 ? -0.203 -24.156 5.102 1 97.56 110 PRO B CA 1
ATOM 2075 C C . PRO B 1 110 ? -1.173 -23.219 4.387 1 97.56 110 PRO B C 1
ATOM 2077 O O . PRO B 1 110 ? -0.865 -22.703 3.305 1 97.56 110 PRO B O 1
ATOM 2080 N N . ALA B 1 111 ? -2.297 -22.984 4.988 1 98.06 111 ALA B N 1
ATOM 2081 C CA . ALA B 1 111 ? -3.273 -22.078 4.391 1 98.06 111 ALA B CA 1
ATOM 2082 C C . ALA B 1 111 ? -2.756 -20.641 4.375 1 98.06 111 ALA B C 1
ATOM 2084 O O . ALA B 1 111 ? -2.963 -19.906 3.406 1 98.06 111 ALA B O 1
ATOM 2085 N N . ILE B 1 112 ? -2.07 -20.281 5.395 1 98 112 ILE B N 1
ATOM 2086 C CA . ILE B 1 112 ? -1.516 -18.938 5.5 1 98 112 ILE B CA 1
ATOM 2087 C C . ILE B 1 112 ? -0.444 -18.734 4.43 1 98 112 ILE B C 1
ATOM 2089 O O . ILE B 1 112 ? -0.321 -17.656 3.865 1 98 112 ILE B O 1
ATOM 2093 N N . LYS B 1 113 ? 0.209 -19.781 4.09 1 97.06 113 LYS B N 1
ATOM 2094 C CA . LYS B 1 113 ? 1.299 -19.75 3.119 1 97.06 113 LYS B CA 1
ATOM 2095 C C . LYS B 1 113 ? 0.808 -20.125 1.725 1 97.06 113 LYS B C 1
ATOM 2097 O O . LYS B 1 113 ? 1.611 -20.312 0.81 1 97.06 113 LYS B O 1
ATOM 2102 N N . GLY B 1 114 ? -0.448 -20.2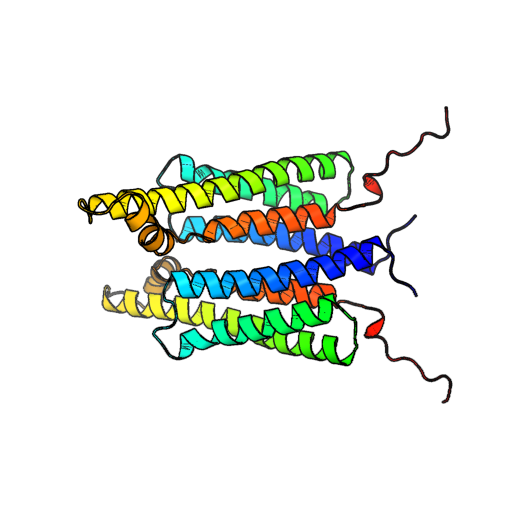5 1.598 1 95.62 114 GLY B N 1
ATOM 2103 C CA . GLY B 1 114 ? -1.018 -20.781 0.369 1 95.62 114 GLY B CA 1
ATOM 2104 C C . GLY B 1 114 ? -0.898 -19.828 -0.805 1 95.62 114 GLY B C 1
ATOM 2105 O O . GLY B 1 114 ? -0.23 -18.797 -0.708 1 95.62 114 GLY B O 1
ATOM 2106 N N . SER B 1 115 ? -1.54 -20.156 -1.914 1 92.94 115 SER B N 1
ATOM 2107 C CA . SER B 1 115 ? -1.374 -19.484 -3.195 1 92.94 115 SER B CA 1
ATOM 2108 C C . SER B 1 115 ? -2.09 -18.141 -3.209 1 92.94 115 SER B C 1
ATOM 2110 O O . SER B 1 115 ? -1.693 -17.234 -3.936 1 92.94 115 SER B O 1
ATOM 2112 N N . TYR B 1 116 ? -3.178 -18.047 -2.52 1 95.06 116 TYR B N 1
ATOM 2113 C CA . TYR B 1 116 ? -3.82 -16.75 -2.385 1 95.06 116 TYR B CA 1
ATOM 2114 C C . TYR B 1 116 ? -3.059 -15.859 -1.407 1 95.06 116 TYR B C 1
ATOM 2116 O O . TYR B 1 116 ? -2.971 -16.172 -0.217 1 95.06 116 TYR B O 1
ATOM 2124 N N . PRO B 1 117 ? -2.467 -14.758 -1.922 1 95 117 PRO B N 1
ATOM 2125 C CA . PRO B 1 117 ? -1.668 -13.93 -1.018 1 95 117 PRO B CA 1
ATOM 2126 C C . PRO B 1 117 ? -2.496 -13.328 0.114 1 95 117 PRO B C 1
ATOM 2128 O O . PRO B 1 117 ? -3.379 -12.5 -0.136 1 95 117 PRO B O 1
ATOM 2131 N N . LEU B 1 118 ? -2.125 -13.703 1.277 1 96.88 118 LEU B N 1
ATOM 2132 C CA . LEU B 1 118 ? -2.957 -13.422 2.441 1 96.88 118 LEU B CA 1
ATOM 2133 C C . LEU B 1 118 ? -3.115 -11.914 2.645 1 96.88 118 LEU B C 1
ATOM 2135 O O . LEU B 1 118 ? -4.215 -11.438 2.928 1 96.88 118 LEU B O 1
ATOM 2139 N N . LEU B 1 119 ? -2.037 -11.18 2.459 1 97.31 119 LEU B N 1
ATOM 2140 C CA . LEU B 1 119 ? -2.064 -9.773 2.854 1 97.31 119 LEU B CA 1
ATOM 2141 C C . LEU B 1 119 ? -2.354 -8.875 1.652 1 97.31 119 LEU B C 1
ATOM 2143 O O . LEU B 1 119 ? -2.479 -7.66 1.796 1 97.31 119 LEU B O 1
ATOM 2147 N N . ALA B 1 120 ? -2.576 -9.438 0.503 1 96.75 120 ALA B N 1
ATOM 2148 C CA . ALA B 1 120 ? -2.787 -8.672 -0.722 1 96.75 120 ALA B CA 1
ATOM 2149 C C . ALA B 1 120 ? -3.949 -7.695 -0.564 1 96.75 120 ALA B C 1
ATOM 2151 O O . ALA B 1 120 ? -3.828 -6.516 -0.906 1 96.75 120 ALA B O 1
ATOM 2152 N N . PRO B 1 121 ? -5.102 -8.078 0.039 1 98.31 121 PRO B N 1
ATOM 2153 C CA . PRO B 1 121 ? -6.223 -7.145 0.186 1 98.31 121 PRO B CA 1
ATOM 2154 C C . PRO B 1 121 ? -5.883 -5.953 1.081 1 98.31 121 PRO B C 1
ATOM 2156 O O . PRO B 1 121 ? -6.59 -4.945 1.063 1 98.31 121 PRO B O 1
ATOM 2159 N N . GLY B 1 122 ? -4.828 -6.109 1.796 1 98.25 122 GLY B N 1
ATOM 2160 C CA . GLY B 1 122 ? -4.43 -5.051 2.711 1 98.25 122 GLY B CA 1
ATOM 2161 C C . GLY B 1 122 ? -4.129 -3.738 2.014 1 98.25 122 GLY B C 1
ATOM 2162 O O . GLY B 1 122 ? -4.148 -2.678 2.643 1 98.25 122 GLY B O 1
ATOM 2163 N N . ILE B 1 123 ? -3.848 -3.779 0.751 1 98.56 123 ILE B N 1
ATOM 2164 C CA . ILE B 1 123 ? -3.576 -2.559 0 1 98.56 123 ILE B CA 1
ATOM 2165 C C . ILE B 1 123 ? -4.797 -1.643 0.047 1 98.56 123 ILE B C 1
ATOM 2167 O O . ILE B 1 123 ? -4.66 -0.418 0.096 1 98.56 123 ILE B O 1
ATOM 2171 N N . LEU B 1 124 ? -5.988 -2.246 0.065 1 98.88 124 LEU B N 1
ATOM 2172 C CA . LEU B 1 124 ? -7.203 -1.445 0.158 1 98.88 124 LEU B CA 1
ATOM 2173 C C . LEU B 1 124 ? -7.328 -0.802 1.535 1 98.88 124 LEU B C 1
ATOM 2175 O O . LEU B 1 124 ? -7.77 0.343 1.652 1 98.88 124 LEU B O 1
ATOM 2179 N N . PHE B 1 125 ? -6.984 -1.518 2.559 1 98.88 125 PHE B N 1
ATOM 2180 C CA . PHE B 1 125 ? -6.973 -0.973 3.912 1 98.88 125 PHE B CA 1
ATOM 2181 C C . PHE B 1 125 ? -6.035 0.226 4.004 1 98.88 125 PHE B C 1
ATOM 2183 O O . PHE B 1 125 ? -6.379 1.245 4.605 1 98.88 125 PHE B O 1
ATOM 2190 N N . LEU B 1 126 ? -4.895 0.059 3.422 1 98.81 126 LEU B N 1
ATOM 2191 C CA . LEU B 1 126 ? -3.916 1.141 3.406 1 98.81 126 LEU B CA 1
ATOM 2192 C C . LEU B 1 126 ? -4.492 2.383 2.732 1 98.81 126 LEU B C 1
ATOM 2194 O O . LEU B 1 126 ? -4.383 3.488 3.266 1 98.81 126 LEU B O 1
ATOM 2198 N N . GLY B 1 127 ? -5.109 2.219 1.57 1 98.88 127 GLY B N 1
ATOM 2199 C CA . GLY B 1 127 ? -5.758 3.352 0.928 1 98.88 127 GLY B CA 1
ATOM 2200 C C . GLY B 1 127 ? -6.809 4.012 1.8 1 98.88 127 GLY B C 1
ATOM 2201 O O . GLY B 1 127 ? -6.883 5.242 1.865 1 98.88 127 GLY B O 1
ATOM 2202 N N . ALA B 1 128 ? -7.547 3.18 2.477 1 98.94 128 ALA B N 1
ATOM 2203 C CA . ALA B 1 128 ? -8.633 3.676 3.324 1 98.94 128 ALA B CA 1
ATOM 2204 C C . ALA B 1 128 ? -8.086 4.5 4.484 1 98.94 128 ALA B C 1
ATOM 2206 O O . ALA B 1 128 ? -8.562 5.605 4.746 1 98.94 128 ALA B O 1
ATOM 2207 N N . ILE B 1 129 ? -7.066 4.004 5.113 1 98.81 129 ILE B N 1
ATOM 2208 C CA . ILE B 1 129 ? -6.609 4.695 6.316 1 98.81 129 ILE B CA 1
ATOM 2209 C C . ILE B 1 129 ? -5.891 5.984 5.926 1 98.81 129 ILE B C 1
ATOM 2211 O O . ILE B 1 129 ? -5.941 6.977 6.656 1 98.81 129 ILE B O 1
ATOM 2215 N N . LEU B 1 130 ? -5.242 6.047 4.801 1 98.81 130 LEU B N 1
ATOM 2216 C CA . LEU B 1 130 ? -4.605 7.281 4.352 1 98.81 130 LEU B CA 1
ATOM 2217 C C . LEU B 1 130 ? -5.648 8.344 4.023 1 98.81 130 LEU B C 1
ATOM 2219 O O . LEU B 1 130 ? -5.469 9.516 4.348 1 98.81 130 LEU B O 1
ATOM 2223 N N . ALA B 1 131 ? -6.711 7.902 3.365 1 98.75 131 ALA B N 1
ATOM 2224 C CA . ALA B 1 131 ? -7.789 8.844 3.076 1 98.75 131 ALA B CA 1
ATOM 2225 C C . ALA B 1 131 ? -8.438 9.344 4.363 1 98.75 131 ALA B C 1
ATOM 2227 O O . ALA B 1 131 ? -8.766 10.531 4.484 1 98.75 131 ALA B O 1
ATOM 2228 N N . LEU B 1 132 ? -8.641 8.508 5.312 1 98.56 132 LEU B N 1
ATOM 2229 C CA . LEU B 1 132 ? -9.18 8.898 6.609 1 98.56 132 LEU B CA 1
ATOM 2230 C C . LEU B 1 132 ? -8.242 9.875 7.312 1 98.56 132 LEU B C 1
ATOM 2232 O O . LEU B 1 132 ? -8.695 10.859 7.906 1 98.56 132 LEU B O 1
ATOM 2236 N N . ALA B 1 133 ? -6.988 9.602 7.184 1 98.25 133 ALA B N 1
ATOM 2237 C CA . ALA B 1 133 ? -6 10.492 7.789 1 98.25 133 ALA B CA 1
ATOM 2238 C C . ALA B 1 133 ? -6.078 11.891 7.184 1 98.25 133 ALA B C 1
ATOM 2240 O O . ALA B 1 133 ? -5.898 12.883 7.887 1 98.25 133 ALA B O 1
ATOM 2241 N N . ALA B 1 134 ? -6.344 11.961 5.926 1 97.06 134 ALA B N 1
ATOM 2242 C CA . ALA B 1 134 ? -6.426 13.242 5.234 1 97.06 134 ALA B CA 1
ATOM 2243 C C . ALA B 1 134 ? -7.582 14.086 5.773 1 97.06 134 ALA B C 1
ATOM 2245 O O . ALA B 1 134 ? -7.562 15.312 5.672 1 97.06 134 ALA B O 1
ATOM 2246 N N . THR B 1 135 ? -8.555 13.453 6.375 1 96.31 135 THR B N 1
ATOM 2247 C CA . THR B 1 135 ? -9.719 14.18 6.863 1 96.31 135 THR B CA 1
ATOM 2248 C C . THR B 1 135 ? -9.633 14.391 8.375 1 96.31 135 THR B C 1
ATOM 2250 O O . THR B 1 135 ? -10.477 15.062 8.961 1 96.31 135 THR B O 1
ATOM 2253 N N . TYR B 1 136 ? -8.648 13.773 8.914 1 94.88 136 TYR B N 1
ATOM 2254 C CA . TYR B 1 136 ? -8.516 13.742 10.367 1 94.88 136 TYR B CA 1
ATOM 2255 C C . TYR B 1 136 ? -8.406 15.156 10.93 1 94.88 136 TYR B C 1
ATOM 2257 O O . TYR B 1 136 ? -7.551 15.938 10.516 1 94.88 136 TYR B O 1
ATOM 2265 N N . ARG B 1 137 ? -9.312 15.617 11.82 1 93.75 137 ARG B N 1
ATOM 2266 C CA . ARG B 1 137 ? -9.367 16.906 12.5 1 93.75 137 ARG B CA 1
ATOM 2267 C C . ARG B 1 137 ? -9.273 18.062 11.5 1 93.75 137 ARG B C 1
ATOM 2269 O O . ARG B 1 137 ? -8.664 19.094 11.789 1 93.75 137 ARG B O 1
ATOM 2276 N N . HIS B 1 138 ? -9.758 17.828 10.383 1 92.88 138 HIS B N 1
ATOM 2277 C CA . HIS B 1 138 ? -9.797 18.891 9.383 1 92.88 138 HIS B CA 1
ATOM 2278 C C . HIS B 1 138 ? -10.797 19.969 9.766 1 92.88 138 HIS B C 1
ATOM 2280 O O . HIS B 1 138 ? -11.898 19.672 10.234 1 92.88 138 HIS B O 1
ATOM 2286 N N . PRO B 1 139 ? -10.492 21.219 9.562 1 90.38 139 PRO B N 1
ATOM 2287 C CA . PRO B 1 139 ? -11.344 22.312 10.008 1 90.38 139 PRO B CA 1
ATOM 2288 C C . PRO B 1 139 ? -12.719 22.297 9.352 1 90.38 139 PRO B C 1
ATOM 2290 O O . PRO B 1 139 ? -13.703 22.75 9.945 1 90.38 139 PRO B O 1
ATOM 2293 N N . VAL B 1 140 ? -12.797 21.734 8.188 1 90.19 140 VAL B N 1
ATOM 2294 C CA . VAL B 1 140 ? -14.062 21.719 7.457 1 90.19 140 VAL B CA 1
ATOM 2295 C C . VAL B 1 140 ? -15.07 20.828 8.18 1 90.19 140 VAL B C 1
ATOM 2297 O O . VAL B 1 140 ? -16.281 20.969 7.973 1 90.19 140 VAL B O 1
ATOM 2300 N N . MET B 1 141 ? -14.547 19.953 8.969 1 90.81 141 MET B N 1
ATOM 2301 C CA . MET B 1 141 ? -15.406 19 9.664 1 90.81 141 MET B CA 1
ATOM 2302 C C . MET B 1 141 ? -15.984 19.609 10.938 1 90.81 141 MET B C 1
ATOM 2304 O O . MET B 1 141 ? -16.875 19.031 11.562 1 90.81 141 MET B O 1
ATOM 2308 N N . LYS B 1 142 ? -15.492 20.797 11.352 1 87 142 LYS B N 1
ATOM 2309 C CA . LYS B 1 142 ? -16.016 21.469 12.531 1 87 142 LYS B CA 1
ATOM 2310 C C . LYS B 1 142 ? -17.328 22.188 12.227 1 87 142 LYS B C 1
ATOM 2312 O O . LYS B 1 142 ? -17.5 22.75 11.148 1 87 142 LYS B O 1
ATOM 2317 N N . ARG B 1 143 ? -18.344 21.844 12.984 1 75.25 143 ARG B N 1
ATOM 2318 C CA . ARG B 1 143 ? -19.641 22.469 12.836 1 75.25 143 ARG B CA 1
ATOM 2319 C C . ARG B 1 143 ? -19.547 23.984 13 1 75.25 143 ARG B C 1
ATOM 2321 O O . ARG B 1 143 ? -18.859 24.469 13.914 1 75.25 143 ARG B O 1
ATOM 2328 N N . GLN B 1 144 ? -19.719 24.688 11.961 1 63.66 144 GLN B N 1
ATOM 2329 C CA . GLN B 1 144 ? -19.781 26.141 12.062 1 63.66 144 GLN B CA 1
ATOM 2330 C C . GLN B 1 144 ? -20.828 26.578 13.086 1 63.66 144 GLN B C 1
ATOM 2332 O O . GLN B 1 144 ? -21.969 26.125 13.039 1 63.66 144 GLN B O 1
ATOM 2337 N N . GLU B 1 145 ? -20.406 26.766 14.258 1 57.31 145 GLU B N 1
ATOM 2338 C CA . GLU B 1 145 ? -21.312 27.375 15.227 1 57.31 145 GLU B CA 1
ATOM 2339 C C . GLU B 1 145 ? -21.953 28.641 14.648 1 57.31 145 GLU B C 1
ATOM 2341 O O . GLU B 1 145 ? -21.266 29.469 14.062 1 57.31 145 GLU B O 1
ATOM 2346 N N . ILE B 1 146 ? -23.156 28.594 14.109 1 57.56 146 ILE B N 1
ATOM 2347 C CA . ILE B 1 146 ? -23.922 29.812 13.875 1 57.56 146 ILE B CA 1
ATOM 2348 C C . ILE B 1 146 ? -23.922 30.672 15.141 1 57.56 146 ILE B C 1
ATOM 2350 O O . ILE B 1 146 ? -24.25 30.188 16.234 1 57.56 146 ILE B O 1
ATOM 2354 N N . PRO B 1 147 ? -23.312 31.812 15.07 1 58.44 147 PRO B N 1
ATOM 2355 C CA . PRO B 1 147 ? -23.453 32.688 16.219 1 58.44 147 PRO B CA 1
ATOM 2356 C C . PRO B 1 147 ? -24.906 32.844 16.672 1 58.44 147 PRO B C 1
ATOM 2358 O O . PRO B 1 147 ? -25.188 33.594 17.625 1 58.44 147 PRO B O 1
ATOM 2361 N N . GLY B 1 148 ? -25.797 32.344 15.945 1 50.97 148 GLY B N 1
ATOM 2362 C CA . GLY B 1 148 ? -27.125 32.812 16.297 1 50.97 148 GLY B CA 1
ATOM 2363 C C . GLY B 1 148 ? -27.625 32.312 17.625 1 50.97 148 GLY B C 1
ATOM 2364 O O . GLY B 1 148 ? -28.594 32.812 18.188 1 50.97 148 GLY B O 1
ATOM 2365 N N . ASP B 1 149 ? -27.359 31.047 18.219 1 40.97 149 ASP B N 1
ATOM 2366 C CA . ASP B 1 149 ? -28.203 30.781 19.375 1 40.97 149 ASP B CA 1
ATOM 2367 C C . ASP B 1 149 ? -27.562 31.344 20.656 1 40.97 149 ASP B C 1
ATOM 2369 O O . ASP B 1 149 ? -26.344 31.312 20.797 1 40.97 149 ASP B O 1
#

Organism: NCBI:txid1194090

Foldseek 3Di:
DDDDPVLLVLLLVLLVVLLVLLVVLLVVCVVVVQVPDPLSCVSNVLSVVSNVLSVVCSVDPAQVSLVVLLVSLVVLLVSLVVLLVCQLVVLLVVQCVVVVVDDSVRSRVSSCVGPRPNCSSVSSNVSSVSNNVSPPPDPNNDDPPPPPD/DDDDPVLLVLLLVLLVVLLVLLVVLLVVCVVVVQVPDPLSCVSNVLSVVSNVLSVVCSVDPAQVSLVVLLVSLVVLLVSLVVLLVCQLVVLLVVQCVVVVVDDSVRSRVSSCVGDRPNCSSVSSNVSSVSNNVSPPPDPNNDDPPPVPD